Protein AF-A0A3C0ITN1-F1 (afdb_monomer_lite)

Foldseek 3Di:
DDDDDDDDDDDDDPDDPPPVVVVVVVVVQVQVLVVQCLVCLVVLVLVSQVVQADPQQLVLLQVLLVCLQAPALVRLLPDQLLSNLLSLLCQQPDDLVRSVVDGSSVSVSVCSVQPVVVVSDVQKHWADWDDDPQKIKTFIQDNNHTDPAIWMWGHDPNHIHTYPVVRVVVVSVVCVVVVVLSSPPVSSQVVSCVRPVDGDDPSSRDHSHD

Structure (mmCIF, N/CA/C/O backbone):
data_AF-A0A3C0ITN1-F1
#
_entry.id   AF-A0A3C0ITN1-F1
#
loop_
_atom_site.group_PDB
_atom_site.id
_atom_site.type_symbol
_atom_site.label_atom_id
_atom_site.label_alt_id
_atom_site.label_comp_id
_atom_site.label_asym_id
_atom_site.label_entity_id
_atom_site.label_seq_id
_atom_site.pdbx_PDB_ins_code
_atom_site.Cartn_x
_atom_site.Cartn_y
_atom_site.Cartn_z
_atom_site.occupancy
_atom_site.B_iso_or_equiv
_atom_site.auth_seq_id
_atom_site.auth_comp_id
_atom_site.auth_asym_id
_atom_site.auth_atom_id
_atom_site.pdbx_PDB_model_num
ATOM 1 N N . MET A 1 1 ? -64.756 -16.525 49.612 1.00 37.44 1 MET A N 1
ATOM 2 C CA . MET A 1 1 ? -64.710 -16.584 48.130 1.00 37.44 1 MET A CA 1
ATOM 3 C C . MET A 1 1 ? -64.932 -15.156 47.641 1.00 37.44 1 MET A C 1
ATOM 5 O O . MET A 1 1 ? -65.940 -14.608 48.033 1.00 37.44 1 MET A O 1
ATOM 9 N N . ARG A 1 2 ? -64.086 -14.443 46.893 1.00 36.50 2 ARG A N 1
ATOM 10 C CA . ARG A 1 2 ? -62.959 -14.777 46.013 1.00 36.50 2 ARG A CA 1
ATOM 11 C C . ARG A 1 2 ? -62.253 -13.424 45.690 1.00 36.50 2 ARG A C 1
ATOM 13 O O . ARG A 1 2 ? -62.940 -12.512 45.264 1.00 36.50 2 ARG A O 1
ATOM 20 N N . GLN A 1 3 ? -60.952 -13.322 46.001 1.00 38.88 3 GLN A N 1
ATOM 21 C CA . GLN A 1 3 ? -59.822 -12.607 45.340 1.00 38.88 3 GLN A CA 1
ATOM 22 C C . GLN A 1 3 ? -60.047 -11.196 44.721 1.00 38.88 3 GLN A C 1
ATOM 24 O O . GLN A 1 3 ? -60.898 -11.037 43.861 1.00 38.88 3 GLN A O 1
ATOM 29 N N . ILE A 1 4 ? -59.389 -10.112 45.181 1.00 47.34 4 ILE A N 1
ATOM 30 C CA . ILE A 1 4 ? -57.987 -9.662 44.926 1.00 47.34 4 ILE A CA 1
ATOM 31 C C . ILE A 1 4 ? -57.672 -9.499 43.421 1.00 47.34 4 ILE A C 1
ATOM 33 O O . ILE A 1 4 ? -57.652 -10.516 42.742 1.00 47.34 4 ILE A O 1
ATOM 37 N N . LEU A 1 5 ? -57.324 -8.285 42.941 1.00 35.81 5 LEU A N 1
ATOM 38 C CA . LEU A 1 5 ? -56.032 -7.998 42.264 1.00 35.81 5 LEU A CA 1
ATOM 39 C C . LEU A 1 5 ? -55.856 -6.519 41.841 1.00 35.81 5 LEU A C 1
ATOM 41 O O . LEU A 1 5 ? -56.447 -6.029 40.884 1.00 35.81 5 LEU A O 1
ATOM 45 N N . THR A 1 6 ? -54.943 -5.856 42.545 1.00 48.78 6 THR A N 1
ATOM 46 C CA . THR A 1 6 ? -54.124 -4.712 42.127 1.00 48.78 6 THR A CA 1
ATOM 47 C C . THR A 1 6 ? -53.094 -5.170 41.088 1.00 48.78 6 THR A C 1
ATOM 49 O O . THR A 1 6 ? -52.316 -6.050 41.435 1.00 48.78 6 THR A O 1
ATOM 52 N N . VAL A 1 7 ? -53.003 -4.582 39.885 1.00 42.16 7 VAL A N 1
ATOM 53 C CA . VAL A 1 7 ? -51.820 -4.705 38.986 1.00 42.16 7 VAL A CA 1
ATOM 54 C C . VAL A 1 7 ? -51.735 -3.441 38.106 1.00 42.16 7 VAL A C 1
ATOM 56 O O . VAL A 1 7 ? -52.560 -3.246 37.225 1.00 42.16 7 VAL A O 1
ATOM 59 N N . ILE A 1 8 ? -50.970 -2.426 38.521 1.00 44.75 8 ILE A N 1
ATOM 60 C CA . ILE A 1 8 ? -49.589 -2.104 38.093 1.00 44.75 8 ILE A CA 1
ATOM 61 C C . ILE A 1 8 ? -49.523 -1.399 36.722 1.00 44.75 8 ILE A C 1
ATOM 63 O O . ILE A 1 8 ? -49.562 -2.008 35.659 1.00 44.75 8 ILE A O 1
ATOM 67 N N . ILE A 1 9 ? -49.345 -0.077 36.801 1.00 54.06 9 ILE A N 1
ATOM 68 C CA . ILE A 1 9 ? -48.727 0.771 35.780 1.00 54.06 9 ILE A CA 1
ATOM 69 C C . ILE A 1 9 ? -47.216 0.539 35.887 1.00 54.06 9 ILE A C 1
ATOM 71 O O . ILE A 1 9 ? -46.634 0.994 36.866 1.00 54.06 9 ILE A O 1
ATOM 75 N N . THR A 1 10 ? -46.567 -0.111 34.919 1.00 44.28 10 THR A N 1
ATOM 76 C CA . THR A 1 10 ? -45.114 0.050 34.721 1.00 44.28 10 THR A CA 1
ATOM 77 C C . THR A 1 10 ? -44.638 -0.394 33.335 1.00 44.28 10 THR A C 1
ATOM 79 O O . THR A 1 10 ? -44.839 -1.524 32.906 1.00 44.28 10 THR A O 1
ATOM 82 N N . SER A 1 11 ? -43.866 0.511 32.728 1.00 48.03 11 SER A N 1
ATOM 83 C CA . SER A 1 11 ? -42.629 0.219 31.993 1.00 48.03 11 SER A CA 1
ATOM 84 C C . SER A 1 11 ? -42.720 -0.338 30.570 1.00 48.03 11 SER A C 1
ATOM 86 O O . SER A 1 11 ? -42.540 -1.525 30.327 1.00 48.03 11 SER A O 1
ATOM 88 N N . ALA A 1 12 ? -42.783 0.582 29.605 1.00 47.16 12 ALA A N 1
ATOM 89 C CA . ALA A 1 12 ? -42.328 0.346 28.235 1.00 47.16 12 ALA A CA 1
ATOM 90 C C . ALA A 1 12 ? -41.521 1.553 27.720 1.00 47.16 12 ALA A C 1
ATOM 92 O O . ALA A 1 12 ? -41.978 2.272 26.844 1.00 47.16 12 ALA A O 1
ATOM 93 N N . PHE A 1 13 ? -40.341 1.823 28.295 1.00 50.28 13 PHE A N 1
ATOM 94 C CA . PHE A 1 13 ? -39.407 2.832 27.762 1.00 50.28 13 PHE A CA 1
ATOM 95 C C . PHE A 1 13 ? -37.957 2.557 28.209 1.00 50.28 13 PHE A C 1
ATOM 97 O O . PHE A 1 13 ? -37.358 3.319 28.954 1.00 50.28 13 PHE A O 1
ATOM 104 N N . PHE A 1 14 ? -37.378 1.432 27.789 1.00 49.47 14 PHE A N 1
ATOM 105 C CA . PHE A 1 14 ? -35.944 1.161 27.972 1.00 49.47 14 PHE A CA 1
ATOM 106 C C . PHE A 1 14 ? -35.433 0.299 26.821 1.00 49.47 14 PHE A C 1
ATOM 108 O O . PHE A 1 14 ? -35.335 -0.908 26.973 1.00 49.47 14 PHE A O 1
ATOM 115 N N . LEU A 1 15 ? -35.133 0.885 25.657 1.00 47.91 15 LEU A N 1
ATOM 116 C CA . LEU A 1 15 ? -34.420 0.160 24.587 1.00 47.91 15 LEU A CA 1
ATOM 117 C C . LEU A 1 15 ? -33.551 1.043 23.666 1.00 47.91 15 LEU A C 1
ATOM 119 O O . LEU A 1 15 ? -32.914 0.517 22.761 1.00 47.91 15 LEU A O 1
ATOM 123 N N . SER A 1 16 ? -33.431 2.356 23.894 1.00 52.91 16 SER A N 1
ATOM 124 C CA . SER A 1 16 ? -32.662 3.248 23.002 1.00 52.91 16 SER A CA 1
ATOM 125 C C . SER A 1 16 ? -31.191 3.473 23.388 1.00 52.91 16 SER A C 1
ATOM 127 O O . SER A 1 16 ? -30.462 4.100 22.627 1.00 52.91 16 SER A O 1
ATOM 129 N N . SER A 1 17 ? -30.703 2.944 24.516 1.00 51.44 17 SER A N 1
ATOM 130 C CA . SER A 1 17 ? -29.346 3.261 25.012 1.00 51.44 17 SER A CA 1
ATOM 131 C C . SER A 1 17 ? -28.226 2.321 24.532 1.00 51.44 17 SER A C 1
ATOM 133 O O . SER A 1 17 ? -27.063 2.534 24.874 1.00 51.44 17 SER A O 1
ATOM 135 N N . PHE A 1 18 ? -28.535 1.270 23.764 1.00 54.25 18 PHE A N 1
ATOM 136 C CA . PHE A 1 18 ? -27.544 0.245 23.385 1.00 54.25 18 PHE A CA 1
ATOM 137 C C . PHE A 1 18 ? -26.772 0.541 22.089 1.00 54.25 18 PHE A C 1
ATOM 139 O O . PHE A 1 18 ? -25.663 0.035 21.899 1.00 54.25 18 PHE A O 1
ATOM 146 N N . THR A 1 19 ? -27.313 1.372 21.199 1.00 56.72 19 THR A N 1
ATOM 147 C CA . THR A 1 19 ? -26.691 1.657 19.894 1.00 56.72 19 THR A CA 1
ATOM 148 C C . THR A 1 19 ? -25.577 2.697 19.986 1.00 56.72 19 THR A C 1
ATOM 150 O O . THR A 1 19 ? -24.552 2.546 19.324 1.00 56.72 19 THR A O 1
ATOM 153 N N . THR A 1 20 ? -25.708 3.702 20.853 1.00 60.78 20 THR A N 1
ATOM 154 C CA . THR A 1 20 ? -24.713 4.781 20.990 1.00 60.78 20 THR A CA 1
ATOM 155 C C . THR A 1 20 ? -23.404 4.280 21.610 1.00 60.78 20 THR A C 1
ATOM 157 O O . THR A 1 20 ? -22.327 4.521 21.074 1.00 60.78 20 THR A O 1
ATOM 160 N N . ARG A 1 21 ? -23.486 3.470 22.676 1.00 62.31 21 ARG A N 1
ATOM 161 C CA . ARG A 1 21 ? -22.305 2.990 23.422 1.00 62.31 21 ARG A CA 1
ATOM 162 C C . ARG A 1 21 ? -21.410 2.043 22.611 1.00 62.31 21 ARG A C 1
ATOM 164 O O . ARG A 1 21 ? -20.191 2.048 22.779 1.00 62.31 21 ARG A O 1
ATOM 171 N N . THR A 1 22 ? -22.004 1.229 21.736 1.00 65.12 22 THR A N 1
ATOM 172 C CA . THR A 1 22 ? -21.259 0.311 20.857 1.00 65.12 22 THR A CA 1
ATOM 173 C C . THR A 1 22 ? -20.449 1.081 19.816 1.00 65.12 22 THR A C 1
ATOM 175 O O . THR A 1 22 ? -19.277 0.775 19.606 1.00 65.12 22 THR A O 1
ATOM 178 N N . ASN A 1 23 ? -21.033 2.118 19.213 1.00 75.31 23 ASN A N 1
ATOM 179 C CA . ASN A 1 23 ? -20.355 2.917 18.194 1.00 75.31 23 ASN A CA 1
ATOM 180 C C . ASN A 1 23 ? -19.184 3.720 18.769 1.00 75.31 23 ASN A C 1
ATOM 182 O O . ASN A 1 23 ? -18.137 3.785 18.128 1.00 75.31 23 ASN A O 1
ATOM 186 N N . ASP A 1 24 ? -19.306 4.245 19.989 1.00 84.25 24 ASP A N 1
ATOM 187 C CA . ASP A 1 24 ? -18.205 4.950 20.657 1.00 84.25 24 ASP A CA 1
ATOM 188 C C . ASP A 1 24 ? -17.025 4.008 20.948 1.00 84.25 24 ASP A C 1
ATOM 190 O O . ASP A 1 24 ? -15.865 4.341 20.694 1.00 84.25 24 ASP A O 1
ATOM 194 N N . SER A 1 25 ? -17.312 2.785 21.413 1.00 90.69 25 SER A N 1
ATOM 195 C CA . SER A 1 25 ? -16.280 1.771 21.669 1.00 90.69 25 SER A CA 1
ATOM 196 C C . SER A 1 25 ? -15.573 1.315 20.389 1.00 90.69 25 SER A C 1
ATOM 198 O O . SER A 1 25 ? -14.350 1.175 20.371 1.00 90.69 25 SER A O 1
ATOM 200 N N . GLU A 1 26 ? -16.313 1.093 19.303 1.00 95.06 26 GLU A N 1
ATOM 201 C CA . GLU A 1 26 ? -15.734 0.685 18.018 1.00 95.06 26 GLU A CA 1
ATOM 202 C C . GLU A 1 26 ? -14.946 1.829 17.362 1.00 95.06 26 GLU A C 1
ATOM 204 O O . GLU A 1 26 ? -13.855 1.600 16.837 1.00 95.06 26 GLU A O 1
ATOM 209 N N . THR A 1 27 ? -15.427 3.069 17.485 1.00 95.81 27 THR A N 1
ATOM 210 C CA . THR A 1 27 ? -14.709 4.280 17.057 1.00 95.81 27 THR A CA 1
ATOM 211 C C . THR A 1 27 ? -13.361 4.392 17.764 1.00 95.81 27 THR A C 1
ATOM 213 O O . THR A 1 27 ? -12.335 4.574 17.105 1.00 95.81 27 THR A O 1
ATOM 216 N N . ALA A 1 28 ? -13.326 4.188 19.085 1.00 95.50 28 ALA A N 1
ATOM 217 C CA . ALA A 1 28 ? -12.084 4.202 19.855 1.00 95.50 28 ALA A CA 1
ATOM 218 C C . ALA A 1 28 ? -11.093 3.114 19.398 1.00 95.50 28 ALA A C 1
ATOM 220 O O . ALA A 1 28 ? -9.891 3.368 19.312 1.00 95.50 28 ALA A O 1
ATOM 221 N N . LYS A 1 29 ? -11.574 1.912 19.041 1.00 96.50 29 LYS A N 1
ATOM 222 C CA . LYS A 1 29 ? -10.720 0.841 18.488 1.00 96.50 29 LYS A CA 1
ATOM 223 C C . LYS A 1 29 ? -10.109 1.226 17.141 1.00 96.50 29 LYS A C 1
ATOM 225 O O . LYS A 1 29 ? -8.939 0.933 16.910 1.00 96.50 29 LYS A O 1
ATOM 230 N N . ILE A 1 30 ? -10.869 1.886 16.267 1.00 97.06 30 ILE A N 1
ATOM 231 C CA . ILE A 1 30 ? -10.378 2.356 14.961 1.00 97.06 30 ILE A CA 1
ATOM 232 C C . ILE A 1 30 ? -9.346 3.477 15.140 1.00 97.06 30 ILE A C 1
ATOM 234 O O . ILE A 1 30 ? -8.294 3.447 14.506 1.00 97.06 30 ILE A O 1
ATOM 238 N N . GLN A 1 31 ? -9.591 4.427 16.047 1.00 95.62 31 GLN A N 1
ATOM 239 C CA . GLN A 1 31 ? -8.615 5.472 16.382 1.00 95.62 31 GLN A CA 1
ATOM 240 C C . GLN A 1 31 ? -7.317 4.878 16.943 1.00 95.62 31 GLN A C 1
ATOM 242 O O . GLN A 1 31 ? -6.224 5.277 16.540 1.00 95.62 31 GLN A O 1
ATOM 247 N N . ALA A 1 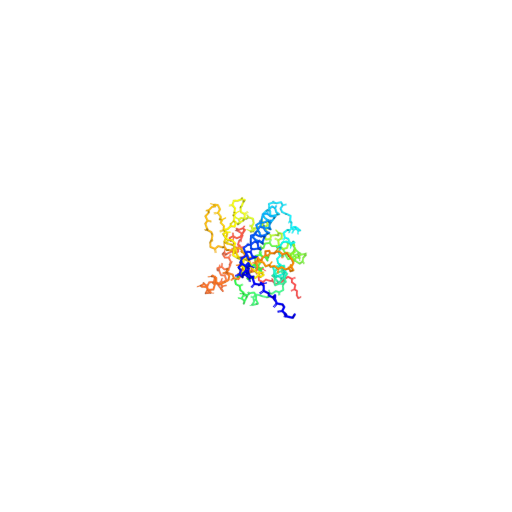32 ? -7.427 3.891 17.836 1.00 96.00 32 ALA A N 1
ATOM 248 C CA . ALA A 1 32 ? -6.274 3.185 18.383 1.00 96.00 32 ALA A CA 1
ATOM 249 C C . ALA A 1 32 ? -5.498 2.424 17.297 1.00 96.00 32 ALA A C 1
ATOM 251 O O . ALA A 1 32 ? -4.269 2.490 17.271 1.00 96.00 32 ALA A O 1
ATOM 252 N N . LEU A 1 33 ? -6.200 1.753 16.377 1.00 96.56 33 LEU A N 1
ATOM 253 C CA . LEU A 1 33 ? -5.600 1.090 15.218 1.00 96.56 33 LEU A CA 1
ATOM 254 C C . LEU A 1 33 ? -4.830 2.084 14.340 1.00 96.56 33 LEU A C 1
ATOM 256 O O . LEU A 1 33 ? -3.691 1.810 13.976 1.00 96.56 33 LEU A O 1
ATOM 260 N N . TYR A 1 34 ? -5.423 3.236 14.024 1.00 94.31 34 TYR A N 1
ATOM 261 C CA . TYR A 1 34 ? -4.769 4.266 13.216 1.00 94.31 34 TYR A CA 1
ATOM 262 C C . TYR A 1 34 ? -3.503 4.805 13.893 1.00 94.31 34 TYR A C 1
ATOM 264 O O . TYR A 1 34 ? -2.439 4.816 13.282 1.00 94.31 34 TYR A O 1
ATOM 272 N N . LYS A 1 35 ? -3.571 5.137 15.187 1.00 92.94 35 LYS A N 1
ATOM 273 C CA . LYS A 1 35 ? -2.402 5.604 15.948 1.00 92.94 35 LYS A CA 1
ATOM 274 C C . LYS A 1 35 ? -1.290 4.550 16.025 1.00 92.94 35 LYS A C 1
ATOM 276 O O . LYS A 1 35 ? -0.103 4.875 15.942 1.00 92.94 35 LYS A O 1
ATOM 281 N N . ALA A 1 36 ? -1.660 3.279 16.190 1.00 94.19 36 ALA A N 1
ATOM 282 C CA . ALA A 1 36 ? -0.711 2.169 16.156 1.00 94.19 36 ALA A CA 1
ATOM 283 C C . ALA A 1 36 ? -0.073 2.023 14.766 1.00 94.19 36 ALA A C 1
ATOM 285 O O . ALA A 1 36 ? 1.133 1.794 14.670 1.00 94.19 36 ALA A O 1
ATOM 286 N N . TYR A 1 37 ? -0.856 2.212 13.702 1.00 91.06 37 TYR A N 1
ATOM 287 C CA . TYR A 1 37 ? -0.382 2.210 12.323 1.00 91.06 37 TYR A CA 1
ATOM 288 C C . TYR A 1 37 ? 0.623 3.332 12.056 1.00 91.06 37 TYR A C 1
ATOM 290 O O . TYR A 1 37 ? 1.714 3.039 11.571 1.00 91.06 37 TYR A O 1
ATOM 298 N N . GLU A 1 38 ? 0.330 4.573 12.450 1.00 87.62 38 GLU A N 1
ATOM 299 C CA . GLU A 1 38 ? 1.279 5.695 12.349 1.00 87.62 38 GLU A CA 1
ATOM 300 C C . GLU A 1 38 ? 2.583 5.396 13.090 1.00 87.62 38 GLU A C 1
ATOM 302 O O . GLU A 1 38 ? 3.667 5.468 12.513 1.00 87.62 38 GLU A O 1
ATOM 307 N N . THR A 1 39 ? 2.475 4.934 14.339 1.00 89.81 39 THR A N 1
ATOM 308 C CA . THR A 1 39 ? 3.640 4.564 15.154 1.00 89.81 39 THR A CA 1
ATOM 309 C C . THR A 1 39 ? 4.486 3.484 14.475 1.00 89.81 39 THR A C 1
ATOM 311 O O . THR A 1 39 ? 5.717 3.533 14.512 1.00 89.81 39 THR A O 1
ATOM 314 N N . ALA A 1 40 ? 3.844 2.487 13.864 1.00 88.75 40 ALA A N 1
ATOM 315 C CA . ALA A 1 40 ? 4.540 1.415 13.169 1.00 88.75 40 ALA A CA 1
ATOM 316 C C . ALA A 1 40 ? 5.211 1.910 11.876 1.00 88.75 40 ALA A C 1
ATOM 318 O O . ALA A 1 40 ? 6.342 1.514 11.596 1.00 88.75 40 ALA A O 1
ATOM 319 N N . VAL A 1 41 ? 4.574 2.814 11.124 1.00 83.62 41 VAL A N 1
ATOM 320 C CA . VAL A 1 41 ? 5.162 3.466 9.938 1.00 83.62 41 VAL A CA 1
ATOM 321 C C . VAL A 1 41 ? 6.388 4.302 10.315 1.00 83.62 41 VAL A C 1
ATOM 323 O O . VAL A 1 41 ? 7.436 4.195 9.663 1.00 83.62 41 VAL A O 1
ATOM 326 N N . ASP A 1 42 ? 6.305 5.073 11.399 1.00 83.19 42 ASP A N 1
ATOM 327 C CA . ASP A 1 42 ? 7.419 5.877 11.910 1.00 83.19 42 ASP A CA 1
ATOM 328 C C . ASP A 1 42 ? 8.609 4.993 12.282 1.00 83.19 42 ASP A C 1
ATOM 330 O O . ASP A 1 42 ? 9.722 5.200 11.787 1.00 83.19 42 ASP A O 1
ATOM 334 N N . LYS A 1 43 ? 8.347 3.931 13.055 1.00 86.75 43 LYS A N 1
ATOM 335 C CA . LYS A 1 43 ? 9.347 2.946 13.500 1.00 86.75 43 LYS A CA 1
ATOM 336 C C . LYS A 1 43 ? 9.811 1.978 12.410 1.00 86.75 43 LYS A C 1
ATOM 338 O O . LYS A 1 43 ? 10.702 1.175 12.668 1.00 86.75 43 LYS A O 1
ATOM 343 N N . LYS A 1 44 ? 9.218 2.024 11.211 1.00 81.94 44 LYS A N 1
ATOM 344 C CA . LYS A 1 44 ? 9.412 1.026 10.143 1.00 81.94 44 LYS A CA 1
ATOM 345 C C . LYS A 1 44 ? 9.123 -0.418 10.611 1.00 81.94 44 LYS A C 1
ATOM 347 O O . LYS A 1 44 ? 9.690 -1.374 10.078 1.00 81.94 44 LYS A O 1
ATOM 352 N N . ASP A 1 45 ? 8.226 -0.592 11.586 1.00 86.69 45 ASP A N 1
ATOM 353 C CA . ASP A 1 45 ? 7.822 -1.902 12.111 1.00 86.69 45 ASP A CA 1
ATOM 354 C C . ASP A 1 45 ? 6.864 -2.592 11.137 1.00 86.69 45 ASP A C 1
ATOM 356 O O . ASP A 1 45 ? 5.636 -2.520 11.216 1.00 86.69 45 ASP A O 1
ATOM 360 N N . THR A 1 46 ? 7.469 -3.288 10.187 1.00 81.12 46 THR A N 1
ATOM 361 C CA . THR A 1 46 ? 6.757 -3.955 9.098 1.00 81.12 46 THR A CA 1
ATOM 362 C C . THR A 1 46 ? 5.824 -5.047 9.610 1.00 81.12 46 THR A C 1
ATOM 364 O O . THR A 1 46 ? 4.732 -5.235 9.072 1.00 81.12 46 THR A O 1
ATOM 367 N N . LYS A 1 47 ? 6.226 -5.769 10.661 1.00 87.56 47 LYS A N 1
ATOM 368 C CA . LYS A 1 47 ? 5.426 -6.860 11.222 1.00 87.56 47 LYS A CA 1
ATOM 369 C C . LYS A 1 47 ? 4.150 -6.308 11.849 1.00 87.56 47 LYS A C 1
ATOM 371 O O . LYS A 1 47 ? 3.071 -6.858 11.614 1.00 87.56 47 LYS A O 1
ATOM 376 N N . ALA A 1 48 ? 4.259 -5.206 12.591 1.00 91.81 48 ALA A N 1
ATOM 377 C CA . ALA A 1 48 ? 3.096 -4.517 13.131 1.00 91.81 48 ALA A CA 1
ATOM 378 C C . ALA A 1 48 ? 2.174 -4.035 12.005 1.00 91.81 48 ALA A C 1
ATOM 380 O O . ALA A 1 48 ? 0.980 -4.338 12.035 1.00 91.81 48 ALA A O 1
ATOM 381 N N . ILE A 1 49 ? 2.710 -3.373 10.975 1.00 88.88 49 ILE A N 1
ATOM 382 C CA . ILE A 1 49 ? 1.899 -2.878 9.853 1.00 88.88 49 ILE A CA 1
ATOM 383 C C . ILE A 1 49 ? 1.151 -4.016 9.152 1.00 88.88 49 ILE A C 1
ATOM 385 O O . ILE A 1 49 ? -0.066 -3.938 8.979 1.00 88.88 49 ILE A O 1
ATOM 389 N N . LEU A 1 50 ? 1.839 -5.111 8.828 1.00 88.44 50 LEU A N 1
ATOM 390 C CA . LEU A 1 50 ? 1.219 -6.293 8.227 1.00 88.44 50 LEU A CA 1
ATOM 391 C C . LEU A 1 50 ? 0.087 -6.848 9.089 1.00 88.44 50 LEU A C 1
ATOM 393 O O . LEU A 1 50 ? -0.959 -7.238 8.570 1.00 88.44 50 LEU A O 1
ATOM 397 N N . SER A 1 51 ? 0.259 -6.867 10.409 1.00 93.06 51 SER A N 1
ATOM 398 C CA . SER A 1 51 ? -0.789 -7.342 11.310 1.00 93.06 51 SER A CA 1
ATOM 399 C C . SER A 1 51 ? -2.043 -6.460 11.283 1.00 93.06 51 SER A C 1
ATOM 401 O O . SER A 1 51 ? -3.139 -6.967 11.520 1.00 93.06 51 SER A O 1
ATOM 403 N N . MET A 1 52 ? -1.905 -5.172 10.954 1.00 95.06 52 MET A N 1
ATOM 404 C CA . MET A 1 52 ? -2.987 -4.182 10.928 1.00 95.06 52 MET A CA 1
ATOM 405 C C . MET A 1 52 ? -3.729 -4.115 9.592 1.00 95.06 52 MET A C 1
ATOM 407 O O . MET A 1 52 ? -4.852 -3.620 9.554 1.00 95.06 52 MET A O 1
ATOM 411 N N . LEU A 1 53 ? -3.145 -4.629 8.511 1.00 93.56 53 LEU A N 1
ATOM 412 C CA . LEU A 1 53 ? -3.779 -4.654 7.195 1.00 93.56 53 LEU A CA 1
ATOM 413 C C . LEU A 1 53 ? -4.830 -5.757 7.067 1.00 93.56 53 LEU A C 1
ATOM 415 O O . LEU A 1 53 ? -4.687 -6.845 7.640 1.00 93.56 53 LEU A O 1
ATOM 419 N N . SER A 1 54 ? -5.860 -5.483 6.270 1.00 96.31 54 SER A N 1
ATOM 420 C CA . SER A 1 54 ? -6.891 -6.459 5.924 1.00 96.31 54 SER A CA 1
ATOM 421 C C . SER A 1 54 ? -6.303 -7.623 5.129 1.00 96.31 54 SER A C 1
ATOM 423 O O . SER A 1 54 ? -5.232 -7.530 4.516 1.00 96.31 54 SER A O 1
ATOM 425 N N . THR A 1 55 ? -7.022 -8.736 5.118 1.00 95.69 55 THR A N 1
ATOM 426 C CA . THR A 1 55 ? -6.705 -9.897 4.287 1.00 95.69 55 THR A CA 1
ATOM 427 C C . THR A 1 55 ? -6.721 -9.521 2.802 1.00 95.69 55 THR A C 1
ATOM 429 O O . THR A 1 55 ? -5.782 -9.869 2.087 1.00 95.69 55 THR A O 1
ATOM 432 N N . SER A 1 56 ? -7.697 -8.714 2.359 1.00 94.62 56 SER A N 1
ATOM 433 C CA . SER A 1 56 ? -7.755 -8.188 0.982 1.00 94.62 56 SER A CA 1
ATOM 434 C C . SER A 1 56 ? -6.516 -7.365 0.619 1.00 94.62 56 SER A C 1
ATOM 436 O O . SER A 1 56 ? -5.958 -7.520 -0.467 1.00 94.62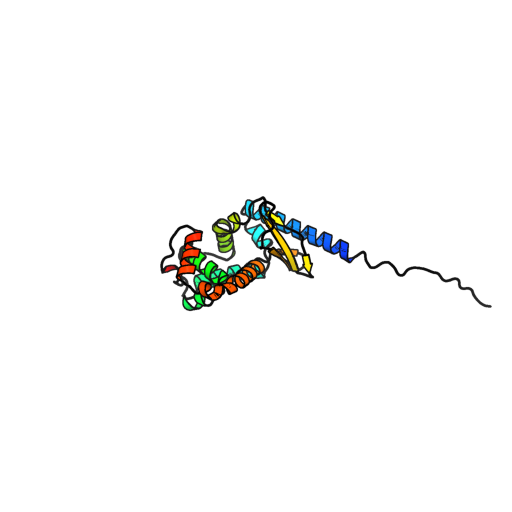 56 SER A O 1
ATOM 438 N N . SER A 1 57 ? -6.031 -6.531 1.543 1.00 92.88 57 SER A N 1
ATOM 439 C CA . SER A 1 57 ? -4.829 -5.721 1.331 1.00 92.88 57 SER A CA 1
ATOM 440 C C . SER A 1 57 ? -3.595 -6.589 1.144 1.00 92.88 57 SER A C 1
ATOM 442 O O . SER A 1 57 ? -2.821 -6.352 0.225 1.00 92.88 57 SER A O 1
ATOM 444 N N . LYS A 1 58 ? -3.415 -7.621 1.974 1.00 91.56 58 LYS A N 1
ATOM 445 C CA . LYS A 1 58 ? -2.277 -8.549 1.862 1.00 91.56 58 LYS A CA 1
ATOM 446 C C . LYS A 1 58 ? -2.281 -9.276 0.518 1.00 91.56 58 LYS A C 1
ATOM 448 O O . LYS A 1 58 ? -1.281 -9.240 -0.193 1.00 91.56 58 LYS A O 1
ATOM 453 N N . GLN A 1 59 ? -3.437 -9.820 0.138 1.00 93.44 59 GLN A N 1
ATOM 454 C CA . GLN A 1 59 ? -3.629 -10.495 -1.147 1.00 93.44 59 GLN A CA 1
ATOM 455 C C . GLN A 1 59 ? -3.352 -9.572 -2.340 1.00 93.44 59 GLN A C 1
ATOM 457 O O . GLN A 1 59 ? -2.833 -10.020 -3.360 1.00 93.44 59 GLN A O 1
ATOM 462 N N . TYR A 1 60 ? -3.660 -8.278 -2.226 1.00 92.62 60 TYR A N 1
ATOM 463 C CA . TYR A 1 60 ? -3.320 -7.305 -3.261 1.00 92.62 60 TYR A CA 1
ATOM 464 C C . TYR A 1 60 ? -1.802 -7.186 -3.472 1.00 92.62 60 TYR A C 1
ATOM 466 O O . TYR A 1 60 ? -1.345 -7.198 -4.617 1.00 92.62 60 TYR A O 1
ATOM 474 N N . PHE A 1 61 ? -1.007 -7.116 -2.399 1.00 91.25 61 PHE A N 1
ATOM 475 C CA . PHE A 1 61 ? 0.454 -7.056 -2.525 1.00 91.25 61 PHE A CA 1
ATOM 476 C C . PHE A 1 61 ? 1.020 -8.339 -3.149 1.00 91.25 61 PHE A C 1
ATOM 478 O O . PHE A 1 61 ? 1.893 -8.250 -4.014 1.00 91.25 61 PHE A O 1
ATOM 485 N N . ASP A 1 62 ? 0.479 -9.508 -2.792 1.00 92.88 62 ASP A N 1
ATOM 486 C CA . ASP A 1 62 ? 0.828 -10.782 -3.437 1.00 92.88 62 ASP A CA 1
ATOM 487 C C . ASP A 1 62 ? 0.507 -10.763 -4.940 1.00 92.88 62 ASP A C 1
ATOM 489 O O . ASP A 1 62 ? 1.356 -11.100 -5.771 1.00 92.88 62 ASP A O 1
ATOM 493 N N . LYS A 1 63 ? -0.701 -10.313 -5.306 1.00 95.12 63 LYS A N 1
ATOM 494 C CA . LYS A 1 63 ? -1.157 -10.201 -6.700 1.00 95.12 63 LYS A CA 1
ATOM 495 C C . LYS A 1 63 ? -0.232 -9.304 -7.519 1.00 95.12 63 LYS A C 1
ATOM 497 O O . LYS A 1 63 ? 0.218 -9.707 -8.590 1.00 95.12 63 LYS A O 1
ATOM 502 N N . VAL A 1 64 ? 0.046 -8.091 -7.043 1.00 94.31 64 VAL A N 1
ATOM 503 C CA . VAL A 1 64 ? 0.887 -7.127 -7.769 1.00 94.31 64 VAL A CA 1
ATOM 504 C C . VAL A 1 64 ? 2.303 -7.653 -7.939 1.00 94.31 64 VAL A C 1
ATOM 506 O O . VAL A 1 64 ? 2.867 -7.531 -9.023 1.00 94.31 64 VAL A O 1
ATOM 509 N N . LEU A 1 65 ? 2.865 -8.282 -6.908 1.00 95.00 65 LEU A N 1
ATOM 510 C CA . LEU A 1 65 ? 4.191 -8.874 -7.000 1.00 95.00 65 LEU A CA 1
ATOM 511 C C . LEU A 1 65 ? 4.236 -10.010 -8.030 1.00 95.00 65 LEU A C 1
ATOM 513 O O . LEU A 1 65 ? 5.174 -10.088 -8.823 1.00 95.00 65 LEU A O 1
ATOM 517 N N . LEU A 1 66 ? 3.215 -10.868 -8.064 1.00 95.75 66 LEU A N 1
ATOM 518 C CA . LEU A 1 66 ? 3.108 -11.927 -9.067 1.00 95.75 66 LEU A CA 1
ATOM 519 C C . LEU A 1 66 ? 3.010 -11.352 -10.488 1.00 95.75 66 LEU A C 1
ATOM 521 O O . LEU A 1 66 ? 3.702 -11.825 -11.390 1.00 95.75 66 LEU A O 1
ATOM 525 N N . LEU A 1 67 ? 2.195 -10.312 -10.681 1.00 96.75 67 LEU A N 1
ATOM 526 C CA . LEU A 1 67 ? 2.072 -9.614 -11.963 1.00 96.75 67 LEU A CA 1
ATOM 527 C C . LEU A 1 67 ? 3.393 -8.955 -12.368 1.00 96.75 67 LEU A C 1
ATOM 529 O O . LEU A 1 67 ? 3.825 -9.105 -13.507 1.00 96.75 67 LEU A O 1
ATOM 533 N N . ALA A 1 68 ? 4.096 -8.308 -11.440 1.00 95.62 68 ALA A N 1
ATOM 534 C CA . ALA A 1 68 ? 5.418 -7.754 -11.708 1.00 95.62 68 ALA A CA 1
ATOM 535 C C . ALA A 1 68 ? 6.403 -8.833 -12.165 1.00 95.62 68 ALA A C 1
ATOM 537 O O . ALA A 1 68 ? 7.175 -8.589 -13.091 1.00 95.62 68 ALA A O 1
ATOM 538 N N . LYS A 1 69 ? 6.313 -10.049 -11.618 1.00 95.56 69 LYS A N 1
ATOM 539 C CA . LYS A 1 69 ? 7.167 -11.168 -12.028 1.00 95.56 69 LYS A CA 1
ATOM 540 C C . LYS A 1 69 ? 6.833 -11.725 -13.414 1.00 95.56 69 LYS A C 1
ATOM 542 O O . LYS A 1 69 ? 7.749 -12.024 -14.177 1.00 95.56 69 LYS A O 1
ATOM 547 N N . LYS A 1 70 ? 5.541 -11.870 -13.728 1.00 96.31 70 LYS A N 1
ATOM 548 C CA . LYS A 1 70 ? 5.068 -12.726 -14.834 1.00 96.31 70 LYS A CA 1
ATOM 549 C C . LYS A 1 70 ? 4.325 -12.016 -15.961 1.00 96.31 70 LYS A C 1
ATOM 551 O O . LYS A 1 70 ? 4.303 -12.529 -17.071 1.00 96.31 70 LYS A O 1
ATOM 556 N N . ALA A 1 71 ? 3.682 -10.882 -15.691 1.00 96.69 71 ALA A N 1
ATOM 557 C CA . ALA A 1 71 ? 2.750 -10.289 -16.644 1.00 96.69 71 ALA A CA 1
ATOM 558 C C . ALA A 1 71 ? 3.486 -9.681 -17.843 1.00 96.69 71 ALA A C 1
ATOM 560 O O . ALA A 1 71 ? 4.356 -8.818 -17.693 1.00 96.69 71 ALA A O 1
ATOM 561 N N . LYS A 1 72 ? 3.116 -10.083 -19.052 1.00 95.94 72 LYS A N 1
ATOM 562 C CA . LYS A 1 72 ? 3.626 -9.492 -20.293 1.00 95.94 72 LYS A CA 1
ATOM 563 C C . LYS A 1 72 ? 3.090 -8.074 -20.459 1.00 95.94 72 LYS A C 1
ATOM 565 O O . LYS A 1 72 ? 2.068 -7.710 -19.878 1.00 95.94 72 LYS A O 1
ATOM 570 N N . LYS A 1 73 ? 3.731 -7.275 -21.318 1.00 94.75 73 LYS A N 1
ATOM 571 C CA . LYS A 1 73 ? 3.286 -5.904 -21.633 1.00 94.75 73 LYS A CA 1
ATOM 572 C C . LYS A 1 73 ? 1.784 -5.817 -21.931 1.00 94.75 73 LYS A C 1
ATOM 574 O O . LYS A 1 73 ? 1.109 -4.952 -21.386 1.00 94.75 73 LYS A O 1
ATOM 579 N N . THR A 1 74 ? 1.256 -6.714 -22.763 1.00 94.00 74 THR A N 1
ATOM 580 C CA . THR A 1 74 ? -0.166 -6.728 -23.140 1.00 94.00 74 THR A CA 1
ATOM 581 C C . THR A 1 74 ? -1.093 -6.947 -21.945 1.00 94.00 74 THR A C 1
ATOM 583 O O . THR A 1 74 ? -2.111 -6.271 -21.844 1.00 94.00 74 THR A O 1
ATOM 586 N N . GLU A 1 75 ? -0.719 -7.831 -21.020 1.00 95.75 75 GLU A N 1
ATOM 587 C CA . GLU A 1 75 ? -1.475 -8.101 -19.794 1.00 95.75 75 GLU A CA 1
ATOM 588 C C . GLU A 1 75 ? -1.404 -6.908 -18.838 1.00 95.75 75 GLU A C 1
ATOM 590 O O . GLU A 1 75 ? -2.431 -6.469 -18.326 1.00 95.75 75 GLU A O 1
ATOM 595 N N . VAL A 1 76 ? -0.211 -6.324 -18.654 1.00 95.31 76 VAL A N 1
ATOM 596 C CA . VAL A 1 76 ? -0.033 -5.124 -17.822 1.00 95.31 76 VAL A CA 1
ATOM 597 C C . VAL A 1 76 ? -0.897 -3.982 -18.346 1.00 95.31 76 VAL A C 1
ATOM 599 O O . VAL A 1 76 ? -1.613 -3.359 -17.573 1.00 95.31 76 VAL A O 1
ATOM 602 N N . MET A 1 77 ? -0.916 -3.730 -19.655 1.00 92.62 77 MET A N 1
ATOM 603 C CA . MET A 1 77 ? -1.679 -2.615 -20.229 1.00 92.62 77 MET A CA 1
ATOM 604 C C . MET A 1 77 ? -3.197 -2.717 -20.021 1.00 92.62 77 MET A C 1
ATOM 606 O O . MET A 1 77 ? -3.868 -1.683 -20.030 1.00 92.62 77 MET A O 1
ATOM 610 N N . GLN A 1 78 ? -3.728 -3.918 -19.781 1.00 92.69 78 GLN A N 1
ATOM 611 C CA . GLN A 1 78 ? -5.148 -4.163 -19.504 1.00 92.69 78 GLN A CA 1
ATOM 612 C C . GLN A 1 78 ? -5.529 -4.005 -18.024 1.00 92.69 78 GLN A C 1
ATOM 614 O O . GLN A 1 78 ? -6.716 -4.001 -17.697 1.00 92.69 78 GLN A O 1
ATOM 619 N N . LEU A 1 79 ? -4.556 -3.867 -17.118 1.00 93.06 79 LEU A N 1
ATOM 620 C CA . LEU A 1 79 ? -4.825 -3.710 -15.688 1.00 93.06 79 LEU A CA 1
ATOM 621 C C . LEU A 1 79 ? -5.519 -2.367 -15.375 1.00 93.06 79 LEU A C 1
ATOM 623 O O . LEU A 1 79 ? -5.440 -1.416 -16.153 1.00 93.06 79 LEU A O 1
ATOM 627 N N . PRO A 1 80 ? -6.155 -2.217 -14.202 1.00 90.81 80 PRO A N 1
ATOM 628 C CA . PRO A 1 80 ? -6.483 -0.899 -13.663 1.00 90.81 80 PRO A CA 1
ATOM 629 C C . PRO A 1 80 ? -5.225 -0.032 -13.506 1.00 90.81 80 PRO A C 1
ATOM 631 O O . PRO A 1 80 ? -4.133 -0.554 -13.281 1.00 90.81 80 PRO A O 1
ATOM 634 N N . LEU A 1 81 ? -5.352 1.296 -13.604 1.00 88.19 81 LEU A N 1
ATOM 635 C CA . LEU A 1 81 ? -4.193 2.199 -13.582 1.00 88.19 81 LEU A CA 1
ATOM 636 C C . LEU A 1 81 ? -3.339 2.041 -12.314 1.00 88.19 81 LEU A C 1
ATOM 638 O O . LEU A 1 81 ? -2.115 2.013 -12.424 1.00 88.19 81 LEU A O 1
ATOM 642 N N . SER A 1 82 ? -3.954 1.897 -11.133 1.00 88.06 82 SER A N 1
ATOM 643 C CA . SER A 1 82 ? -3.214 1.658 -9.884 1.00 88.06 82 SER A CA 1
ATOM 644 C C . SER A 1 82 ? -2.320 0.426 -9.976 1.00 88.06 82 SER A C 1
ATOM 646 O O . SER A 1 82 ? -1.157 0.471 -9.580 1.00 88.06 82 SER A O 1
ATOM 648 N N . ASP A 1 83 ? -2.855 -0.654 -10.541 1.00 92.44 83 ASP A N 1
ATOM 649 C CA . ASP A 1 83 ? -2.187 -1.945 -10.651 1.00 92.44 83 ASP A CA 1
ATOM 650 C C . ASP A 1 83 ? -1.066 -1.858 -11.694 1.00 92.44 83 ASP A C 1
ATOM 652 O O . ASP A 1 83 ? 0.039 -2.333 -11.435 1.00 92.44 83 ASP A O 1
ATOM 656 N N . LYS A 1 84 ? -1.300 -1.172 -12.826 1.00 92.50 84 LYS A N 1
ATOM 657 C CA . LYS A 1 84 ? -0.251 -0.868 -13.820 1.00 92.50 84 LYS A CA 1
ATOM 658 C C . LYS A 1 84 ? 0.917 -0.138 -13.190 1.00 92.50 84 LYS A C 1
ATOM 660 O O . LYS A 1 84 ? 2.061 -0.562 -13.330 1.00 92.50 84 LYS A O 1
ATOM 665 N N . VAL A 1 85 ? 0.626 0.970 -12.510 1.00 89.62 85 VAL A N 1
ATOM 666 C CA . VAL A 1 85 ? 1.648 1.818 -11.899 1.00 89.62 85 VAL A CA 1
ATOM 667 C C . VAL A 1 85 ? 2.400 1.029 -10.838 1.00 89.62 85 VAL A C 1
ATOM 669 O O . VAL A 1 85 ? 3.624 1.087 -10.821 1.00 89.62 85 VAL A O 1
ATOM 672 N N . ALA A 1 86 ? 1.718 0.239 -10.007 1.00 89.81 86 ALA A N 1
ATOM 673 C CA . ALA A 1 86 ? 2.372 -0.580 -8.990 1.00 89.81 86 ALA A CA 1
ATOM 674 C C . ALA A 1 86 ? 3.306 -1.642 -9.605 1.00 89.81 86 ALA A C 1
ATOM 676 O O . ALA A 1 86 ? 4.461 -1.752 -9.192 1.00 89.81 86 ALA A O 1
ATOM 677 N N . VAL A 1 87 ? 2.846 -2.362 -10.636 1.00 94.19 87 VAL A N 1
ATOM 678 C CA . VAL A 1 87 ? 3.647 -3.357 -11.372 1.00 94.19 87 VAL A CA 1
ATOM 679 C C . VAL A 1 87 ? 4.879 -2.722 -12.016 1.00 94.19 87 VAL A C 1
ATOM 681 O O . VAL A 1 87 ? 5.997 -3.204 -11.833 1.00 94.19 87 VAL A O 1
ATOM 684 N N . LEU A 1 88 ? 4.695 -1.623 -12.747 1.00 93.31 88 LEU A N 1
ATOM 685 C CA . LEU A 1 88 ? 5.791 -0.957 -13.449 1.00 93.31 88 LEU A CA 1
ATOM 686 C C . LEU A 1 88 ? 6.752 -0.260 -12.481 1.00 93.31 88 LEU A C 1
ATOM 688 O O . LEU A 1 88 ? 7.949 -0.229 -12.736 1.00 93.31 88 LEU A O 1
ATOM 692 N N . THR A 1 89 ? 6.266 0.237 -11.341 1.00 90.19 89 THR A N 1
ATOM 693 C CA . THR A 1 89 ? 7.121 0.797 -10.281 1.00 90.19 89 THR A CA 1
ATOM 694 C C . THR A 1 89 ? 8.038 -0.269 -9.702 1.00 90.19 89 THR A C 1
ATOM 696 O O . THR A 1 89 ? 9.223 -0.008 -9.493 1.00 90.19 89 THR A O 1
ATOM 699 N N . LEU A 1 90 ? 7.519 -1.476 -9.459 1.00 91.56 90 LEU A N 1
ATOM 700 C CA . LEU A 1 90 ? 8.333 -2.590 -8.979 1.00 91.56 90 LEU A CA 1
ATOM 701 C C . LEU A 1 90 ? 9.479 -2.892 -9.943 1.00 91.56 90 LEU A C 1
ATOM 703 O O . LEU A 1 90 ? 10.628 -2.908 -9.512 1.00 91.56 90 LEU A O 1
ATOM 707 N N . ARG A 1 91 ? 9.177 -3.034 -11.237 1.00 93.75 91 ARG A N 1
ATOM 708 C CA . ARG A 1 91 ? 10.181 -3.302 -12.280 1.00 93.75 91 ARG A CA 1
ATOM 709 C C . ARG A 1 91 ? 11.158 -2.147 -12.491 1.00 93.75 91 ARG A C 1
ATOM 711 O O . ARG A 1 91 ? 12.333 -2.371 -12.723 1.00 93.75 91 ARG A O 1
ATOM 718 N N . HIS A 1 92 ? 10.692 -0.906 -12.366 1.00 91.62 92 HIS A N 1
ATOM 719 C CA . HIS A 1 92 ? 11.528 0.289 -12.539 1.00 91.62 92 HIS A CA 1
ATOM 720 C C . HIS A 1 92 ? 12.494 0.531 -11.371 1.00 91.62 92 HIS A C 1
ATOM 722 O O . HIS A 1 92 ? 13.509 1.213 -11.508 1.00 91.62 92 HIS A O 1
ATOM 728 N N . THR A 1 93 ? 12.164 0.038 -10.177 1.00 87.44 93 THR A N 1
ATOM 729 C CA . THR A 1 93 ? 12.885 0.403 -8.946 1.00 87.44 93 THR A CA 1
ATOM 730 C C . THR A 1 93 ? 13.615 -0.755 -8.276 1.00 87.44 93 THR A C 1
ATOM 732 O O . THR A 1 93 ? 14.194 -0.544 -7.203 1.00 87.44 93 THR A O 1
ATOM 735 N N . THR A 1 94 ? 13.581 -1.935 -8.893 1.00 88.88 94 THR A N 1
ATOM 736 C CA . THR A 1 94 ? 14.091 -3.198 -8.354 1.00 88.88 94 THR A CA 1
ATOM 737 C C . THR A 1 94 ? 14.742 -3.986 -9.482 1.00 88.88 94 THR A C 1
ATOM 739 O O . THR A 1 94 ? 14.193 -4.048 -10.577 1.00 88.88 94 THR A O 1
ATOM 742 N N . THR A 1 95 ? 15.899 -4.587 -9.225 1.00 90.75 95 THR A N 1
ATOM 743 C CA . THR A 1 95 ? 16.549 -5.485 -10.192 1.00 90.75 95 THR A CA 1
ATOM 744 C C . THR A 1 95 ? 15.779 -6.800 -10.329 1.00 90.75 95 THR A C 1
ATOM 746 O O . THR A 1 95 ? 15.063 -7.202 -9.413 1.00 90.75 95 THR A O 1
ATOM 749 N N . ASP A 1 96 ? 15.964 -7.525 -11.432 1.00 92.12 96 ASP A N 1
ATOM 750 C CA . ASP A 1 96 ? 15.288 -8.811 -11.655 1.00 92.12 96 ASP A CA 1
ATOM 751 C C . ASP A 1 96 ? 15.568 -9.826 -10.536 1.00 92.12 96 ASP A C 1
ATOM 753 O O . ASP A 1 96 ? 14.655 -10.501 -10.057 1.00 92.12 96 ASP A O 1
ATOM 757 N N . GLN A 1 97 ? 16.818 -9.891 -10.064 1.00 91.50 97 GLN A N 1
ATOM 758 C CA . GLN A 1 97 ? 17.223 -10.775 -8.970 1.00 91.50 97 GLN A CA 1
ATOM 759 C C . GLN A 1 97 ? 16.520 -10.412 -7.654 1.00 91.50 97 GLN A C 1
ATOM 761 O O . GLN A 1 97 ? 16.002 -11.292 -6.963 1.00 91.50 97 GLN A O 1
ATOM 766 N N . GLU A 1 98 ? 16.472 -9.123 -7.312 1.00 91.19 98 GLU A N 1
ATOM 767 C CA . GLU A 1 98 ? 15.755 -8.645 -6.128 1.00 91.19 98 GLU A CA 1
ATOM 768 C C . GLU A 1 98 ? 14.251 -8.898 -6.255 1.00 91.19 98 GLU A C 1
ATOM 770 O O . GLU A 1 98 ? 13.626 -9.352 -5.298 1.00 91.19 98 GLU A O 1
ATOM 775 N N . LEU A 1 99 ? 13.670 -8.654 -7.434 1.00 91.62 99 LEU A N 1
ATOM 776 C CA . LEU A 1 99 ? 12.250 -8.860 -7.688 1.00 91.62 99 LEU A CA 1
ATOM 777 C C . LEU A 1 99 ? 11.894 -10.338 -7.523 1.00 91.62 99 LEU A C 1
ATOM 779 O O . LEU A 1 99 ? 10.924 -10.651 -6.837 1.00 91.62 99 LEU A O 1
ATOM 783 N N . LEU A 1 100 ? 12.696 -11.257 -8.068 1.00 92.38 100 LEU A N 1
ATOM 784 C CA . LEU A 1 100 ? 12.508 -12.703 -7.913 1.00 92.38 100 LEU A CA 1
ATOM 785 C C . LEU A 1 100 ? 12.559 -13.144 -6.446 1.00 92.38 100 LEU A C 1
ATOM 787 O O . LEU A 1 100 ? 11.676 -13.898 -6.023 1.00 92.38 100 LEU A O 1
ATOM 791 N N . ALA A 1 101 ? 13.517 -12.626 -5.672 1.00 91.94 101 ALA A N 1
ATOM 792 C CA . ALA A 1 101 ? 13.672 -12.906 -4.242 1.00 91.94 101 ALA A CA 1
ATOM 793 C C . ALA A 1 101 ? 12.613 -12.220 -3.355 1.00 91.94 101 ALA A C 1
ATOM 795 O O . ALA A 1 101 ? 12.427 -12.596 -2.195 1.00 91.94 101 ALA A O 1
ATOM 796 N N . MET A 1 102 ? 11.909 -11.215 -3.879 1.00 90.88 102 MET A N 1
ATOM 797 C CA . MET A 1 102 ? 10.901 -10.458 -3.143 1.00 90.88 102 MET A CA 1
ATOM 798 C C . MET A 1 102 ? 9.669 -11.319 -2.827 1.00 90.88 102 MET A C 1
ATOM 800 O O . MET A 1 102 ? 9.239 -12.151 -3.633 1.00 90.88 102 MET A O 1
ATOM 804 N N . ASN A 1 103 ? 9.067 -11.070 -1.665 1.00 87.88 103 ASN A N 1
ATOM 805 C CA . ASN A 1 103 ? 7.757 -11.564 -1.244 1.00 87.88 103 ASN A CA 1
ATOM 806 C C . ASN A 1 103 ? 6.849 -10.358 -0.923 1.00 87.88 103 ASN A C 1
ATOM 808 O O . ASN A 1 103 ? 7.313 -9.216 -0.921 1.00 87.88 103 ASN A O 1
ATOM 812 N N . ALA A 1 104 ? 5.554 -10.564 -0.668 1.00 79.12 104 ALA A N 1
ATOM 813 C CA . ALA A 1 104 ? 4.647 -9.433 -0.432 1.00 79.12 104 ALA A CA 1
ATOM 814 C C . ALA A 1 104 ? 5.048 -8.567 0.770 1.00 79.12 104 ALA A C 1
ATOM 816 O O . ALA A 1 104 ? 4.841 -7.354 0.747 1.00 79.12 104 ALA A O 1
ATOM 817 N N . GLN A 1 105 ? 5.671 -9.162 1.792 1.00 81.75 105 GLN A N 1
ATOM 818 C CA . GLN A 1 105 ? 6.200 -8.415 2.927 1.00 81.75 105 GLN A CA 1
ATOM 819 C C . GLN A 1 105 ? 7.320 -7.461 2.492 1.00 81.75 105 GLN A C 1
ATOM 821 O O . GLN A 1 105 ? 7.248 -6.274 2.805 1.00 81.75 105 GLN A O 1
ATOM 826 N N . SER A 1 106 ? 8.323 -7.927 1.743 1.00 83.38 106 SER A N 1
ATOM 827 C CA . SER A 1 106 ? 9.409 -7.055 1.276 1.00 83.38 106 SER A CA 1
ATOM 828 C C . SER A 1 106 ? 8.953 -6.043 0.219 1.00 83.38 106 SER A C 1
ATOM 830 O O . SER A 1 106 ? 9.424 -4.905 0.242 1.00 83.38 106 SER A O 1
ATOM 832 N N . PHE A 1 107 ? 7.969 -6.378 -0.622 1.00 84.44 107 PHE A N 1
ATOM 833 C CA . PHE A 1 107 ? 7.326 -5.407 -1.518 1.00 84.44 107 PHE A CA 1
ATOM 834 C C . PHE A 1 107 ? 6.647 -4.272 -0.737 1.00 84.44 107 PHE A C 1
ATOM 836 O O . PHE A 1 107 ? 6.835 -3.087 -1.032 1.00 84.44 107 PHE A O 1
ATOM 843 N N . MET A 1 108 ? 5.882 -4.612 0.298 1.00 79.19 108 MET A N 1
ATOM 844 C CA . MET A 1 108 ? 5.217 -3.627 1.146 1.00 79.19 108 MET A CA 1
ATOM 845 C C . MET A 1 108 ? 6.224 -2.718 1.855 1.00 79.19 108 MET A C 1
ATOM 847 O O . MET A 1 108 ? 6.047 -1.500 1.854 1.00 79.19 108 MET A O 1
ATOM 851 N N . MET A 1 109 ? 7.309 -3.287 2.393 1.00 75.31 109 MET A N 1
ATOM 852 C CA . MET A 1 109 ? 8.404 -2.516 2.999 1.00 75.31 109 MET A CA 1
ATOM 853 C C . MET A 1 109 ? 8.980 -1.493 2.028 1.00 75.31 109 MET A C 1
ATOM 855 O O . MET A 1 109 ? 9.120 -0.317 2.365 1.00 75.31 109 MET A O 1
ATOM 859 N N . GLN A 1 110 ? 9.281 -1.934 0.809 1.00 76.31 110 GLN A N 1
ATOM 860 C CA . GLN A 1 110 ? 9.850 -1.075 -0.219 1.00 76.31 110 GLN A CA 1
ATOM 861 C C . GLN A 1 110 ? 8.868 0.034 -0.630 1.00 76.31 110 GLN A C 1
ATOM 863 O O . GLN A 1 110 ? 9.264 1.192 -0.774 1.00 76.31 110 GLN A O 1
ATOM 868 N N . SER A 1 111 ? 7.578 -0.296 -0.746 1.00 73.75 111 SER A N 1
ATOM 869 C CA . SER A 1 111 ? 6.507 0.668 -1.034 1.00 73.75 111 SER A CA 1
ATOM 870 C C . SER A 1 111 ? 6.376 1.724 0.067 1.00 73.75 111 SER A C 1
ATOM 872 O O . SER A 1 111 ? 6.089 2.894 -0.205 1.00 73.75 111 SER A O 1
ATOM 874 N N . MET A 1 112 ? 6.614 1.335 1.322 1.00 68.12 112 MET A N 1
ATOM 875 C CA . MET A 1 112 ? 6.561 2.242 2.467 1.00 68.12 112 MET A CA 1
ATOM 876 C C . MET A 1 112 ? 7.748 3.187 2.536 1.00 68.12 112 MET A C 1
ATOM 878 O O . MET A 1 112 ? 7.553 4.381 2.764 1.00 68.12 112 MET A O 1
ATOM 882 N N . ASP A 1 113 ? 8.951 2.673 2.297 1.00 65.62 113 ASP A N 1
ATOM 883 C CA . ASP A 1 113 ? 10.178 3.466 2.330 1.00 65.62 113 ASP A CA 1
ATOM 884 C C . ASP A 1 113 ? 10.237 4.477 1.172 1.00 65.62 113 ASP A C 1
ATOM 886 O O . ASP A 1 113 ? 10.631 5.624 1.375 1.00 65.62 113 ASP A O 1
ATOM 890 N N . LYS A 1 114 ? 9.765 4.088 -0.023 1.00 61.94 114 LYS A N 1
ATOM 891 C CA . LYS A 1 114 ? 9.850 4.917 -1.238 1.00 61.94 114 LYS A CA 1
ATOM 892 C C . LYS A 1 114 ? 8.623 5.806 -1.503 1.00 61.94 114 LYS A C 1
ATOM 894 O O . LYS A 1 114 ? 8.762 6.799 -2.213 1.00 61.94 114 LYS A O 1
ATOM 899 N N . GLY A 1 115 ? 7.438 5.491 -0.960 1.00 54.91 115 GLY A N 1
ATOM 900 C CA . GLY A 1 115 ? 6.181 6.152 -1.357 1.00 54.91 115 GLY A CA 1
ATOM 901 C C . GLY A 1 115 ? 5.197 6.478 -0.229 1.00 54.91 115 GLY A C 1
ATOM 902 O O . GLY A 1 115 ? 4.759 7.624 -0.128 1.00 54.91 115 GLY A O 1
ATOM 903 N N . LEU A 1 116 ? 4.842 5.518 0.639 1.00 52.12 116 LEU A N 1
ATOM 904 C CA . LEU A 1 116 ? 3.798 5.763 1.658 1.00 52.12 116 LEU A CA 1
ATOM 905 C C . LEU A 1 116 ? 4.235 6.741 2.760 1.00 52.12 116 LEU A C 1
ATOM 907 O O . LEU A 1 116 ? 3.389 7.486 3.253 1.00 52.12 116 LEU A O 1
ATOM 911 N N . LYS A 1 117 ? 5.529 6.811 3.112 1.00 49.28 117 LYS A N 1
ATOM 912 C CA . LYS A 1 117 ? 6.022 7.757 4.133 1.00 49.28 117 LYS A CA 1
ATOM 913 C C . LYS A 1 117 ? 5.803 9.228 3.778 1.00 49.28 117 LYS A C 1
ATOM 915 O O . LYS A 1 117 ? 5.535 10.020 4.669 1.00 49.28 117 LYS A O 1
ATOM 920 N N . LYS A 1 118 ? 5.875 9.613 2.497 1.00 49.06 118 LYS A N 1
ATOM 921 C CA . LYS A 1 118 ? 5.643 11.017 2.100 1.00 49.06 118 LYS A CA 1
ATOM 922 C C . LYS A 1 118 ? 4.199 11.469 2.339 1.00 49.06 118 LYS A C 1
ATOM 924 O O . LYS A 1 118 ? 3.967 12.657 2.531 1.00 49.06 118 LYS A O 1
ATOM 929 N N . ASN A 1 119 ? 3.252 10.531 2.342 1.00 48.91 119 ASN A N 1
ATOM 930 C CA . ASN A 1 119 ? 1.826 10.824 2.485 1.00 48.91 119 ASN A CA 1
ATOM 931 C C . ASN A 1 119 ? 1.323 10.680 3.927 1.00 48.91 119 ASN A C 1
ATOM 933 O O . ASN A 1 119 ? 0.252 11.191 4.240 1.00 48.91 119 ASN A O 1
ATOM 937 N N . ILE A 1 120 ? 2.080 10.002 4.795 1.00 53.75 120 ILE A N 1
ATOM 938 C CA . ILE A 1 120 ? 1.790 9.837 6.222 1.00 53.75 120 ILE A CA 1
ATOM 939 C C . ILE A 1 120 ? 2.813 10.682 6.982 1.00 53.75 120 ILE A C 1
ATOM 941 O O . ILE A 1 120 ? 3.845 10.188 7.423 1.00 53.75 120 ILE A O 1
ATOM 945 N N . ASN A 1 121 ? 2.564 11.990 7.049 1.00 55.59 121 ASN A N 1
ATOM 946 C CA . ASN A 1 121 ? 3.299 12.872 7.948 1.00 55.59 121 ASN A CA 1
ATOM 947 C C . ASN A 1 121 ? 2.707 12.735 9.360 1.00 55.59 121 ASN A C 1
ATOM 949 O O . ASN A 1 121 ? 1.510 12.487 9.498 1.00 55.59 121 ASN A O 1
ATOM 953 N N . THR A 1 122 ? 3.502 12.976 10.402 1.00 58.22 122 THR A N 1
ATOM 954 C CA . THR A 1 122 ? 3.116 12.855 11.827 1.00 58.22 122 THR A CA 1
ATOM 955 C C . THR A 1 122 ? 2.026 13.838 12.285 1.00 58.22 122 THR A C 1
ATOM 957 O O . THR A 1 122 ? 1.676 13.880 13.461 1.00 58.22 122 THR A O 1
ATOM 960 N N . GLN A 1 123 ? 1.484 14.645 11.370 1.00 69.88 123 GLN A N 1
ATOM 961 C CA . GLN A 1 123 ? 0.396 15.599 11.606 1.00 69.88 123 GLN A CA 1
ATOM 962 C C . GLN A 1 123 ? -0.928 15.179 10.955 1.00 69.88 123 GLN A C 1
ATOM 964 O O . GLN A 1 123 ? -1.876 15.969 10.918 1.00 69.88 123 GLN A O 1
ATOM 969 N N . ASN A 1 124 ? -0.995 13.973 10.394 1.00 83.25 124 ASN A N 1
ATOM 970 C CA . ASN A 1 124 ? -2.228 13.467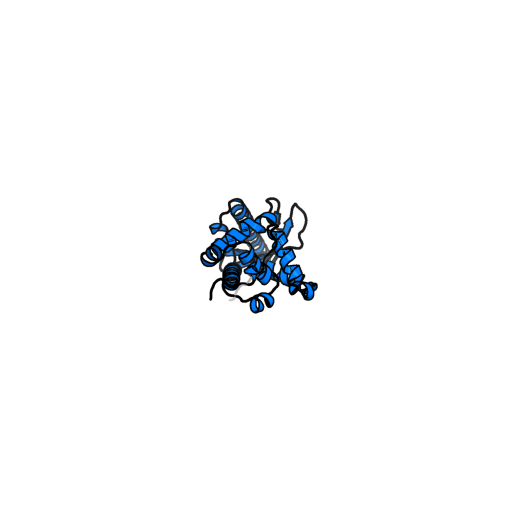 9.822 1.00 83.25 124 ASN A CA 1
ATOM 971 C C . ASN A 1 124 ? -3.156 12.956 10.926 1.00 83.25 124 ASN A C 1
ATOM 973 O O . ASN A 1 124 ? -2.719 12.342 11.893 1.00 83.25 124 ASN A O 1
ATOM 977 N N . THR A 1 125 ? -4.453 13.196 10.792 1.00 89.69 125 THR A N 1
ATOM 978 C CA . THR A 1 125 ? -5.458 12.676 11.723 1.00 89.69 125 THR A CA 1
ATOM 979 C C . THR A 1 125 ? -6.648 12.110 10.966 1.00 89.69 125 THR A C 1
ATOM 981 O O . THR A 1 125 ? -6.848 12.378 9.779 1.00 89.69 125 THR A O 1
ATOM 984 N N . LEU A 1 126 ? -7.455 11.303 11.652 1.00 92.69 126 LEU A N 1
ATOM 985 C CA . LEU A 1 126 ? -8.755 10.896 11.136 1.00 92.69 126 LEU A CA 1
ATOM 986 C C . LEU A 1 126 ? -9.800 11.967 11.456 1.00 92.69 126 LEU A C 1
ATOM 988 O O . LEU A 1 126 ? -9.890 12.446 12.587 1.00 92.69 126 LEU A O 1
ATOM 992 N N . GLY A 1 127 ? -10.616 12.298 10.462 1.00 93.19 127 GLY A N 1
ATOM 993 C CA . GLY A 1 127 ? -11.872 13.013 10.648 1.00 93.19 127 GLY A CA 1
ATOM 994 C C . GLY A 1 127 ? -12.957 12.124 11.278 1.00 93.19 127 GLY A C 1
ATOM 995 O O . GLY A 1 127 ? -12.659 11.052 11.814 1.00 93.19 127 GLY A O 1
ATOM 996 N N . PRO A 1 128 ? -14.236 12.539 11.205 1.00 93.94 128 PRO A N 1
ATOM 997 C CA . PRO A 1 128 ? -15.348 11.763 11.748 1.00 93.94 128 PRO A CA 1
ATOM 998 C C . PRO A 1 128 ? -15.392 10.339 11.180 1.00 93.94 128 PRO A C 1
ATOM 1000 O O . PRO A 1 128 ? -15.409 10.142 9.963 1.00 93.94 128 PRO A O 1
ATOM 1003 N N . ILE A 1 129 ? -15.417 9.347 12.072 1.00 95.88 129 ILE A N 1
ATOM 1004 C CA . ILE A 1 129 ? -15.483 7.930 11.711 1.00 95.88 129 ILE A CA 1
ATOM 1005 C C . ILE A 1 129 ? -16.950 7.542 11.535 1.00 95.88 129 ILE A C 1
ATOM 1007 O O . ILE A 1 129 ? -17.763 7.700 12.442 1.00 95.88 129 ILE A O 1
ATOM 1011 N N . ILE A 1 130 ? -17.280 7.003 10.365 1.00 95.56 130 ILE A N 1
ATOM 1012 C CA . ILE A 1 130 ? -18.616 6.503 10.044 1.00 95.56 130 ILE A CA 1
ATOM 1013 C C . ILE A 1 130 ? -18.547 4.981 10.000 1.00 95.56 130 ILE A C 1
ATOM 1015 O O . ILE A 1 130 ? -17.879 4.423 9.130 1.00 95.56 130 ILE A O 1
ATOM 1019 N N . ILE A 1 131 ? -19.247 4.314 10.918 1.00 96.19 131 ILE A N 1
ATOM 1020 C CA . ILE A 1 131 ? -19.310 2.849 11.003 1.00 96.19 131 ILE A CA 1
ATOM 1021 C C . ILE A 1 131 ? -20.622 2.359 10.387 1.00 96.19 131 ILE A C 1
ATOM 1023 O O . ILE A 1 131 ? -21.703 2.833 10.734 1.00 96.19 131 ILE A O 1
ATOM 1027 N N . LYS A 1 132 ? -20.527 1.392 9.473 1.00 94.88 132 LYS A N 1
ATOM 1028 C CA . LYS A 1 132 ? -21.653 0.709 8.826 1.00 94.88 132 LYS A CA 1
ATOM 1029 C C . LYS A 1 132 ? -21.413 -0.800 8.876 1.00 94.88 132 LYS A C 1
ATOM 1031 O O . LYS A 1 132 ? -20.723 -1.363 8.029 1.00 94.88 132 LYS A O 1
ATOM 1036 N N . GLY A 1 133 ? -21.975 -1.456 9.891 1.00 93.75 133 GLY A N 1
ATOM 1037 C CA . GLY A 1 133 ? -21.775 -2.889 10.117 1.00 93.75 133 GLY A CA 1
ATOM 1038 C C . GLY A 1 133 ? -20.302 -3.221 10.372 1.00 93.75 133 GLY A C 1
ATOM 1039 O O . GLY A 1 133 ? -19.705 -2.712 11.316 1.00 93.75 133 GLY A O 1
ATOM 1040 N N . ASN A 1 134 ? -19.716 -4.053 9.509 1.00 96.50 134 ASN A N 1
ATOM 1041 C CA . ASN A 1 134 ? -18.316 -4.488 9.600 1.00 96.50 134 ASN A CA 1
ATOM 1042 C C . ASN A 1 134 ? -17.349 -3.617 8.786 1.00 96.50 134 ASN A C 1
ATOM 1044 O O . ASN A 1 134 ? -16.207 -4.011 8.558 1.00 96.50 134 ASN A O 1
ATOM 1048 N N . THR A 1 135 ? -17.787 -2.446 8.335 1.00 97.00 135 THR A N 1
ATOM 1049 C CA . THR A 1 135 ? -16.952 -1.498 7.597 1.00 97.00 135 THR A CA 1
ATOM 1050 C C . THR A 1 135 ? -17.014 -0.140 8.274 1.00 97.00 135 THR A C 1
ATOM 1052 O O . THR A 1 135 ? -18.054 0.259 8.798 1.00 97.00 135 THR A O 1
ATOM 1055 N N . ALA A 1 136 ? -15.906 0.586 8.258 1.00 97.38 136 ALA A N 1
ATOM 1056 C CA . ALA A 1 136 ? -15.855 1.964 8.699 1.00 97.38 136 ALA A CA 1
ATOM 1057 C C . ALA A 1 136 ? -15.046 2.809 7.721 1.00 97.38 136 ALA A C 1
ATOM 1059 O O . ALA A 1 136 ? -14.104 2.329 7.096 1.00 97.38 136 ALA A O 1
ATOM 1060 N N . THR A 1 137 ? -15.405 4.078 7.602 1.00 96.19 137 THR A N 1
ATOM 1061 C CA . THR A 1 137 ? -14.700 5.041 6.753 1.00 96.19 137 THR A CA 1
ATOM 1062 C C . THR A 1 137 ? -14.411 6.300 7.543 1.00 96.19 137 THR A C 1
ATOM 1064 O O . THR A 1 137 ? -15.277 6.770 8.282 1.00 96.19 137 THR A O 1
ATOM 1067 N N . ALA A 1 138 ? -13.223 6.863 7.359 1.00 95.00 138 ALA A N 1
ATOM 1068 C CA . ALA A 1 138 ? -12.810 8.097 8.008 1.00 95.00 138 ALA A CA 1
ATOM 1069 C C . ALA A 1 138 ? -12.033 8.972 7.014 1.00 95.00 138 ALA A C 1
ATOM 1071 O O . ALA A 1 138 ? -11.043 8.498 6.448 1.00 95.00 138 ALA A O 1
ATOM 1072 N N . PRO A 1 139 ? -12.445 10.229 6.775 1.00 92.69 139 PRO A N 1
ATOM 1073 C CA . PRO A 1 139 ? -11.653 11.168 5.989 1.00 92.69 139 PRO A CA 1
ATOM 1074 C C . PRO A 1 139 ? -10.273 11.356 6.617 1.00 92.69 139 PRO A C 1
ATOM 1076 O O . PRO A 1 139 ? -10.159 11.437 7.840 1.00 92.69 139 PRO A O 1
ATOM 1079 N N . LEU A 1 140 ? -9.232 11.451 5.798 1.00 89.00 140 LEU A N 1
ATOM 1080 C CA . LEU A 1 140 ? -7.913 11.841 6.273 1.00 89.00 140 LEU A CA 1
ATOM 1081 C C . LEU A 1 140 ? -7.858 13.370 6.376 1.00 89.00 140 LEU A C 1
ATOM 1083 O O . LEU A 1 140 ? -8.309 14.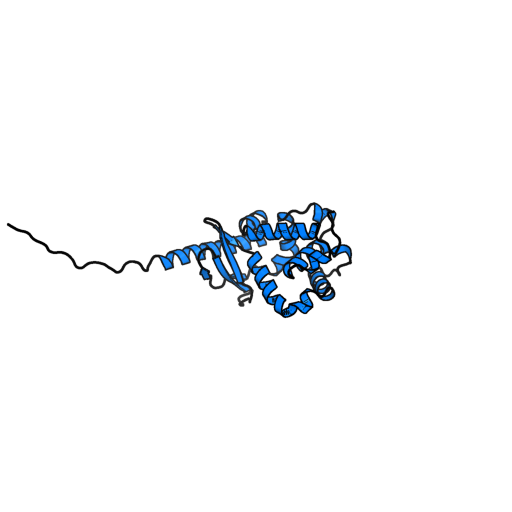088 5.484 1.00 89.00 140 LEU A O 1
ATOM 1087 N N . VAL A 1 141 ? -7.288 13.879 7.455 1.00 89.88 141 VAL A N 1
ATOM 1088 C CA . VAL A 1 141 ? -7.000 15.300 7.647 1.00 89.88 141 VAL A CA 1
ATOM 1089 C C . VAL A 1 141 ? -5.486 15.444 7.632 1.00 89.88 141 VAL A C 1
ATOM 1091 O O . VAL A 1 141 ? -4.804 14.836 8.447 1.00 89.88 141 VAL A O 1
ATOM 1094 N N . VAL A 1 142 ? -4.948 16.212 6.688 1.00 84.62 142 VAL A N 1
ATOM 1095 C CA . VAL A 1 142 ? -3.502 16.354 6.459 1.00 84.62 142 VAL A CA 1
ATOM 1096 C C . VAL A 1 142 ? -3.082 17.761 6.850 1.00 84.62 142 VAL A C 1
ATOM 1098 O O . VAL A 1 142 ? -3.589 18.733 6.288 1.00 84.62 142 VAL A O 1
ATOM 1101 N N . ASN A 1 143 ? -2.169 17.887 7.818 1.00 83.06 143 ASN A N 1
ATOM 1102 C CA . ASN A 1 143 ? -1.732 19.179 8.370 1.00 83.06 143 ASN A CA 1
ATOM 1103 C C . ASN A 1 143 ? -2.929 20.076 8.766 1.00 83.06 143 ASN A C 1
ATOM 1105 O O . ASN A 1 143 ? -2.986 21.259 8.424 1.00 83.06 143 ASN A O 1
ATOM 1109 N N . GLY A 1 144 ? -3.943 19.478 9.402 1.00 84.00 144 GLY A N 1
ATOM 1110 C CA . GLY A 1 144 ? -5.174 20.164 9.816 1.00 84.00 144 GLY A CA 1
ATOM 1111 C C . GLY A 1 144 ? -6.161 20.507 8.691 1.00 84.00 144 GLY A C 1
ATOM 1112 O O . GLY A 1 144 ? -7.212 21.079 8.973 1.00 84.00 144 GLY A O 1
ATOM 1113 N N . LYS A 1 145 ? -5.873 20.164 7.428 1.00 85.12 145 LYS A N 1
ATOM 1114 C CA . LYS A 1 145 ? -6.761 20.425 6.285 1.00 85.12 145 LYS A CA 1
ATOM 1115 C C . LYS A 1 145 ? -7.479 19.149 5.834 1.00 85.12 145 LYS A C 1
ATOM 1117 O O . LYS A 1 145 ? -6.834 18.103 5.746 1.00 85.12 145 LYS A O 1
ATOM 1122 N N . PRO A 1 146 ? -8.784 19.206 5.511 1.00 84.19 146 PRO A N 1
ATOM 1123 C CA . PRO A 1 146 ? -9.489 18.065 4.934 1.00 84.19 146 PRO A CA 1
ATOM 1124 C C . PRO A 1 146 ? -8.804 17.574 3.654 1.00 84.19 146 PRO A C 1
ATOM 1126 O O . PRO A 1 146 ? -8.495 18.369 2.766 1.00 84.19 146 PRO A O 1
ATOM 1129 N N . SER A 1 147 ? -8.579 16.266 3.560 1.00 83.69 147 SER A N 1
ATOM 1130 C CA . SER A 1 147 ? -8.121 15.602 2.341 1.00 83.69 147 SER A CA 1
ATOM 1131 C C . SER A 1 147 ? -9.312 14.981 1.607 1.00 83.69 147 SER A C 1
ATOM 1133 O O . SER A 1 147 ? -10.229 14.478 2.259 1.00 83.69 147 SER A O 1
ATOM 1135 N N . PRO A 1 148 ? -9.304 14.931 0.262 1.00 80.12 148 PRO A N 1
ATOM 1136 C CA . PRO A 1 148 ? -10.268 14.128 -0.494 1.00 80.12 148 PRO A CA 1
ATOM 1137 C C . PRO A 1 148 ? -10.060 12.614 -0.299 1.00 80.12 148 PRO A C 1
ATOM 1139 O O . PRO A 1 148 ? -10.861 11.811 -0.772 1.00 80.12 148 PRO A O 1
ATOM 1142 N N . VAL A 1 149 ? -8.975 12.208 0.367 1.00 83.25 149 VAL A N 1
ATOM 1143 C CA . VAL A 1 149 ? -8.668 10.810 0.666 1.00 83.25 149 VAL A CA 1
ATOM 1144 C C . VAL A 1 149 ? -9.361 10.388 1.957 1.00 83.25 149 VAL A C 1
ATOM 1146 O O . VAL A 1 149 ? -9.237 11.051 2.983 1.00 83.25 149 VAL A O 1
ATOM 1149 N N . ALA A 1 150 ? -10.029 9.237 1.925 1.00 89.88 150 ALA A N 1
ATOM 1150 C CA . ALA A 1 150 ? -10.568 8.581 3.108 1.00 89.88 150 ALA A CA 1
ATOM 1151 C C . ALA A 1 150 ? -9.877 7.236 3.340 1.00 89.88 150 ALA A C 1
ATOM 1153 O O . ALA A 1 150 ? -9.589 6.494 2.397 1.00 89.88 150 ALA A O 1
ATOM 1154 N N . MET A 1 151 ? -9.644 6.910 4.607 1.00 92.88 151 MET A N 1
ATOM 1155 C CA . MET A 1 151 ? -9.225 5.581 5.028 1.00 92.88 151 MET A CA 1
ATOM 1156 C C . MET A 1 151 ? -10.450 4.705 5.258 1.00 92.88 151 MET A C 1
ATOM 1158 O O . MET A 1 151 ? -11.442 5.140 5.846 1.00 92.88 151 MET A O 1
ATOM 1162 N N . THR A 1 152 ? -10.361 3.461 4.798 1.00 96.19 152 THR A N 1
ATOM 1163 C CA . THR A 1 152 ? -11.399 2.449 4.998 1.00 96.19 152 THR A CA 1
ATOM 1164 C C . THR A 1 152 ? -10.873 1.365 5.919 1.00 96.19 152 THR A C 1
ATOM 1166 O O . THR A 1 152 ? -9.733 0.922 5.793 1.00 96.19 152 THR A O 1
ATOM 1169 N N . PHE A 1 153 ? -11.714 0.930 6.844 1.00 97.94 153 PHE A N 1
ATOM 1170 C CA . PHE A 1 153 ? -11.425 -0.124 7.797 1.00 97.94 153 PHE A CA 1
ATOM 1171 C C . PHE A 1 153 ? -12.474 -1.218 7.671 1.00 97.94 153 PHE A C 1
ATOM 1173 O O . PHE A 1 153 ? -13.656 -0.941 7.464 1.00 97.94 153 PHE A O 1
ATOM 1180 N N . VAL A 1 154 ? -12.047 -2.463 7.832 1.00 98.12 154 VAL A N 1
ATOM 1181 C CA . VAL A 1 154 ? -12.920 -3.638 7.806 1.00 98.12 154 VAL A CA 1
ATOM 1182 C C . VAL A 1 154 ? -12.725 -4.450 9.074 1.00 98.12 154 VAL A C 1
ATOM 1184 O O . VAL A 1 154 ? -11.614 -4.546 9.599 1.00 98.12 154 VAL A O 1
ATOM 1187 N N . LYS A 1 155 ? -13.811 -5.007 9.599 1.00 97.81 155 LYS A N 1
ATOM 1188 C CA . LYS A 1 155 ? -13.790 -5.852 10.786 1.00 97.81 155 LYS A CA 1
ATOM 1189 C C . LYS A 1 155 ? -13.635 -7.309 10.365 1.00 97.81 155 LYS A C 1
ATOM 1191 O O . LYS A 1 155 ? -14.525 -7.880 9.742 1.00 97.81 155 LYS A O 1
ATOM 1196 N N . GLU A 1 156 ? -12.501 -7.903 10.719 1.00 97.44 156 GLU A N 1
ATOM 1197 C CA . GLU A 1 156 ? -12.180 -9.310 10.481 1.00 97.44 156 GLU A CA 1
ATOM 1198 C C . GLU A 1 156 ? -12.227 -10.050 11.825 1.00 97.44 156 GLU A C 1
ATOM 1200 O O . GLU A 1 156 ? -11.361 -9.882 12.689 1.00 97.44 156 GLU A O 1
ATOM 1205 N N . GLY A 1 157 ? -13.294 -10.826 12.040 1.00 94.00 157 GLY A N 1
ATOM 1206 C CA . GLY A 1 157 ? -13.589 -11.408 13.349 1.00 94.00 157 GLY A CA 1
ATOM 1207 C C . GLY A 1 157 ? -13.880 -10.317 14.384 1.00 94.00 157 GLY A C 1
ATOM 1208 O O . GLY A 1 157 ? -14.840 -9.559 14.255 1.00 94.00 157 GLY A O 1
ATOM 1209 N N . THR A 1 158 ? -13.051 -10.225 15.424 1.00 92.56 158 THR A N 1
ATOM 1210 C CA . THR A 1 158 ? -13.199 -9.224 16.495 1.00 92.56 158 THR A CA 1
ATOM 1211 C C . THR A 1 158 ? -12.331 -7.979 16.300 1.00 92.56 158 THR A C 1
ATOM 1213 O O . THR A 1 158 ? -12.486 -7.017 17.056 1.00 92.56 158 THR A O 1
ATOM 1216 N N . ALA A 1 159 ? -11.443 -7.967 15.301 1.00 96.44 159 ALA A N 1
ATOM 1217 C CA . ALA A 1 159 ? -10.449 -6.917 15.108 1.00 96.44 159 ALA A CA 1
ATOM 1218 C C . ALA A 1 159 ? -10.739 -6.064 13.868 1.00 96.44 159 ALA A C 1
ATOM 1220 O O . ALA A 1 159 ? -11.057 -6.581 12.800 1.00 96.44 159 ALA A O 1
ATOM 1221 N N . TRP A 1 160 ? -10.554 -4.751 13.997 1.00 98.25 160 TRP A N 1
ATOM 1222 C CA . TRP A 1 160 ? -10.511 -3.847 12.850 1.00 98.25 160 TRP A CA 1
ATOM 1223 C C . TRP A 1 160 ? -9.168 -3.953 12.130 1.00 98.25 160 TRP A C 1
ATOM 1225 O O . TRP A 1 160 ? -8.123 -4.134 12.762 1.00 98.25 160 TRP A O 1
ATOM 1235 N N . LYS A 1 161 ? -9.209 -3.819 10.808 1.00 98.00 161 LYS A N 1
ATOM 1236 C CA . LYS A 1 161 ? -8.058 -3.829 9.909 1.00 98.00 161 LYS A CA 1
ATOM 1237 C C . LYS A 1 161 ? -8.156 -2.677 8.922 1.00 98.00 161 LYS A C 1
ATOM 1239 O O . LYS A 1 161 ? -9.253 -2.328 8.495 1.00 98.00 161 LYS A O 1
ATOM 1244 N N . TYR A 1 162 ? -7.019 -2.105 8.544 1.00 95.44 162 TYR A N 1
ATOM 1245 C CA . TYR A 1 162 ? -6.950 -1.112 7.478 1.00 95.44 162 TYR A CA 1
ATOM 1246 C C . TYR A 1 162 ? -7.080 -1.803 6.117 1.00 95.44 162 TYR A C 1
ATOM 1248 O O . TYR A 1 162 ? -6.294 -2.697 5.795 1.00 95.44 162 TYR A O 1
ATOM 1256 N N . ASP A 1 163 ? -8.069 -1.391 5.328 1.00 95.44 163 ASP A N 1
ATOM 1257 C CA . ASP A 1 163 ? -8.261 -1.857 3.960 1.00 95.44 163 ASP A CA 1
ATOM 1258 C C . ASP A 1 163 ? -7.643 -0.871 2.963 1.00 95.44 163 ASP A C 1
ATOM 1260 O O . ASP A 1 163 ? -8.258 0.105 2.529 1.00 95.44 163 ASP A O 1
ATOM 1264 N N . TYR A 1 164 ? -6.400 -1.152 2.587 1.00 89.75 164 TYR A N 1
ATOM 1265 C CA . TYR A 1 164 ? -5.663 -0.410 1.574 1.00 89.75 164 TYR A CA 1
ATOM 1266 C C . TYR A 1 164 ? -6.286 -0.547 0.177 1.00 89.75 164 TYR A C 1
ATOM 1268 O O . TYR A 1 164 ? -6.168 0.365 -0.640 1.00 89.75 164 TYR A O 1
ATOM 1276 N N . THR A 1 165 ? -6.988 -1.647 -0.116 1.00 91.06 165 THR A N 1
ATOM 1277 C CA . THR A 1 165 ? -7.571 -1.859 -1.454 1.00 91.06 165 THR A CA 1
ATOM 1278 C C . THR A 1 165 ? -8.689 -0.870 -1.763 1.00 91.06 165 THR A C 1
ATOM 1280 O O . THR A 1 165 ? -8.831 -0.437 -2.905 1.00 91.06 165 THR A O 1
ATOM 1283 N N . ALA A 1 166 ? -9.420 -0.419 -0.742 1.00 91.00 166 ALA A N 1
ATOM 1284 C CA . ALA A 1 166 ? -10.431 0.620 -0.888 1.00 91.00 166 ALA A CA 1
ATOM 1285 C C . ALA A 1 166 ? -9.836 1.950 -1.384 1.00 91.00 166 ALA A C 1
ATOM 1287 O O . ALA A 1 166 ? -10.429 2.608 -2.239 1.00 91.00 166 ALA A O 1
ATOM 1288 N N . LEU A 1 167 ? -8.637 2.321 -0.913 1.00 86.25 167 LEU A N 1
ATOM 1289 C CA . LEU A 1 167 ? -7.927 3.503 -1.410 1.00 86.25 167 LEU A CA 1
ATOM 1290 C C . LEU A 1 167 ? -7.627 3.370 -2.906 1.00 86.25 167 LEU A C 1
ATOM 1292 O O . LEU A 1 167 ? -7.896 4.289 -3.677 1.00 86.25 167 LEU A O 1
ATOM 1296 N N . LEU A 1 168 ? -7.102 2.217 -3.319 1.00 85.94 168 LEU A N 1
ATOM 1297 C CA . LEU A 1 168 ? -6.749 1.949 -4.714 1.00 85.94 168 LEU A CA 1
ATOM 1298 C C . LEU A 1 168 ? -7.976 1.956 -5.626 1.00 85.94 168 LEU A C 1
ATOM 1300 O O . LEU A 1 168 ? -7.931 2.522 -6.715 1.00 85.94 168 LEU A O 1
ATOM 1304 N N . ASN A 1 169 ? -9.090 1.387 -5.167 1.00 88.00 169 ASN A N 1
ATOM 1305 C CA . ASN A 1 169 ? -10.352 1.397 -5.903 1.00 88.00 169 ASN A CA 1
ATOM 1306 C C . ASN A 1 169 ? -10.874 2.823 -6.105 1.00 88.00 169 ASN A C 1
ATOM 1308 O O . ASN A 1 169 ? -11.233 3.183 -7.225 1.00 88.00 169 ASN A O 1
ATOM 1312 N N . ASN A 1 170 ? -10.832 3.658 -5.064 1.00 83.75 170 ASN A N 1
ATOM 1313 C CA . ASN A 1 170 ? -11.218 5.067 -5.164 1.00 83.75 170 ASN A CA 1
ATOM 1314 C C . ASN A 1 170 ? -10.293 5.841 -6.117 1.00 83.75 170 ASN A C 1
ATOM 1316 O O . ASN A 1 170 ? -10.765 6.631 -6.934 1.00 83.75 170 ASN A O 1
ATOM 1320 N N . MET A 1 171 ? -8.980 5.586 -6.064 1.00 81.19 171 MET A N 1
ATOM 1321 C CA . MET A 1 171 ? -8.021 6.166 -7.012 1.00 81.19 171 MET A CA 1
ATOM 1322 C C . MET A 1 171 ? -8.324 5.736 -8.450 1.00 81.19 171 MET A C 1
ATOM 1324 O O . MET A 1 171 ? -8.330 6.574 -9.347 1.00 81.19 171 MET A O 1
ATOM 1328 N N . ASN A 1 172 ? -8.621 4.457 -8.680 1.00 85.19 172 ASN A N 1
ATOM 1329 C CA . ASN A 1 172 ? -8.989 3.954 -10.001 1.00 85.19 172 ASN A CA 1
ATOM 1330 C C . ASN A 1 172 ? -10.272 4.602 -10.519 1.00 85.19 172 ASN A C 1
ATOM 1332 O O . ASN A 1 172 ? -10.300 5.019 -11.671 1.00 85.19 172 ASN A O 1
ATOM 1336 N N . GLN A 1 173 ? -11.305 4.732 -9.687 1.00 85.00 173 GLN A N 1
ATOM 1337 C CA . GLN A 1 173 ? -12.548 5.413 -10.062 1.00 85.00 173 GLN A CA 1
ATOM 1338 C C . GLN A 1 173 ? -12.306 6.881 -10.418 1.00 85.00 173 GLN A C 1
ATOM 1340 O O . GLN A 1 173 ? -12.798 7.360 -11.436 1.00 85.00 173 GLN A O 1
ATOM 1345 N N . MET A 1 174 ? -11.493 7.588 -9.630 1.00 80.31 174 MET A N 1
ATOM 1346 C CA . MET A 1 174 ? -11.133 8.973 -9.932 1.00 80.31 174 MET A CA 1
ATOM 1347 C C . MET A 1 174 ? -10.379 9.084 -11.262 1.00 80.31 174 MET A C 1
ATOM 1349 O O . MET A 1 174 ? -10.635 9.981 -12.061 1.00 80.31 174 MET A O 1
ATOM 1353 N N . MET A 1 175 ? -9.482 8.136 -11.527 1.00 76.94 175 MET A N 1
ATOM 1354 C CA . MET A 1 175 ? -8.660 8.109 -12.736 1.00 76.94 175 MET A CA 1
ATOM 1355 C C . MET A 1 175 ? -9.389 7.572 -13.972 1.00 76.94 175 MET A C 1
ATOM 1357 O O . MET A 1 175 ? -8.963 7.863 -15.087 1.00 76.94 175 MET A O 1
ATOM 1361 N N . GLN A 1 176 ? -10.498 6.841 -13.824 1.00 76.88 176 GLN A N 1
ATOM 1362 C CA . GLN A 1 176 ? -11.360 6.457 -14.951 1.00 76.88 176 GLN A CA 1
ATOM 1363 C C . GLN A 1 176 ? -11.907 7.687 -15.687 1.00 76.88 176 GLN A C 1
ATOM 1365 O O . GLN A 1 176 ? -12.095 7.632 -16.900 1.00 76.88 176 GLN A O 1
ATOM 1370 N N . MET A 1 177 ? -12.051 8.825 -15.000 1.00 74.50 177 MET A N 1
ATOM 1371 C CA . MET A 1 177 ? -12.383 10.106 -15.639 1.00 74.50 177 MET A CA 1
ATOM 1372 C C . MET A 1 177 ? -11.303 10.569 -16.638 1.00 74.50 177 MET A C 1
ATOM 1374 O O . MET A 1 177 ? -11.587 11.342 -17.546 1.00 74.50 177 MET A O 1
ATOM 1378 N N . PHE A 1 178 ? -10.082 10.040 -16.520 1.00 74.88 178 PHE A N 1
ATOM 1379 C CA . PHE A 1 178 ? -8.938 10.276 -17.402 1.00 74.88 178 PHE A CA 1
ATOM 1380 C C . PHE A 1 178 ? -8.525 9.006 -18.165 1.00 74.88 178 PHE A C 1
ATOM 1382 O O . PHE A 1 178 ? -7.358 8.857 -18.528 1.00 74.88 178 PHE A O 1
ATOM 1389 N N . ALA A 1 179 ? -9.455 8.077 -18.429 1.00 70.50 179 AL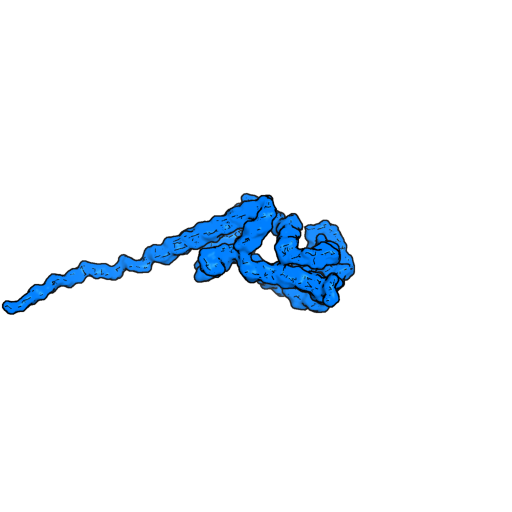A A N 1
ATOM 1390 C CA . ALA A 1 179 ? -9.162 6.761 -19.015 1.00 70.50 179 ALA A CA 1
ATOM 1391 C C . ALA A 1 179 ? -8.302 6.809 -20.295 1.00 70.50 179 ALA A C 1
ATOM 1393 O O . ALA A 1 179 ? -7.451 5.940 -20.494 1.00 70.50 179 ALA A O 1
ATOM 1394 N N . ALA A 1 180 ? -8.461 7.846 -21.126 1.00 72.44 180 ALA A N 1
ATOM 1395 C CA . ALA A 1 180 ? -7.627 8.060 -22.311 1.00 72.44 180 ALA A CA 1
ATOM 1396 C C . ALA A 1 180 ? -6.130 8.222 -21.970 1.00 72.44 180 ALA A C 1
ATOM 1398 O O . ALA A 1 180 ? -5.269 7.727 -22.694 1.00 72.44 180 ALA A O 1
ATOM 1399 N N . GLN A 1 181 ? -5.810 8.863 -20.843 1.00 71.44 181 GLN A N 1
ATOM 1400 C CA . GLN A 1 181 ? -4.438 9.005 -20.349 1.00 71.44 181 GLN A CA 1
ATOM 1401 C C . GLN A 1 181 ? -3.949 7.738 -19.639 1.00 71.44 181 GLN A C 1
ATOM 1403 O O . GLN A 1 181 ? -2.773 7.401 -19.724 1.00 71.44 181 GLN A O 1
ATOM 1408 N N . ALA A 1 182 ? -4.843 6.977 -19.000 1.00 68.75 182 ALA A N 1
ATOM 1409 C CA . ALA A 1 182 ? -4.485 5.764 -18.260 1.00 68.75 182 ALA A CA 1
ATOM 1410 C C . ALA A 1 182 ? -3.894 4.634 -19.134 1.00 68.75 182 ALA A C 1
ATOM 1412 O O . ALA A 1 182 ? -3.224 3.738 -18.613 1.00 68.75 182 ALA A O 1
ATOM 1413 N N . ASN A 1 183 ? -4.148 4.650 -20.447 1.00 79.38 183 ASN A N 1
ATOM 1414 C CA . ASN A 1 183 ? -3.550 3.734 -21.430 1.00 79.38 183 ASN A CA 1
ATOM 1415 C C . ASN A 1 183 ? -2.405 4.367 -22.232 1.00 79.38 183 ASN A C 1
ATOM 1417 O O . ASN A 1 183 ? -1.813 3.706 -23.083 1.00 79.38 183 ASN A O 1
ATOM 1421 N N . ASN A 1 184 ? -2.087 5.634 -21.979 1.00 86.00 184 ASN A N 1
ATOM 1422 C CA . ASN A 1 184 ? -1.012 6.320 -22.667 1.00 86.00 184 ASN A CA 1
ATOM 1423 C C . ASN A 1 184 ? 0.333 5.931 -22.033 1.00 86.00 184 ASN A C 1
ATOM 1425 O O . ASN A 1 184 ? 0.615 6.254 -20.881 1.00 86.00 184 ASN A O 1
ATOM 1429 N N . GLU A 1 185 ? 1.179 5.243 -22.799 1.00 88.94 185 GLU A N 1
ATOM 1430 C CA . GLU A 1 185 ? 2.503 4.817 -22.339 1.00 88.94 185 GLU A CA 1
ATOM 1431 C C . GLU A 1 185 ? 3.382 6.006 -21.931 1.00 88.94 185 GLU A C 1
ATOM 1433 O O . GLU A 1 185 ? 4.026 5.943 -20.890 1.00 88.94 185 GLU A O 1
ATOM 1438 N N . ALA A 1 186 ? 3.356 7.123 -22.664 1.00 87.81 186 ALA A N 1
ATOM 1439 C CA . ALA A 1 186 ? 4.137 8.310 -22.310 1.00 87.81 186 ALA A CA 1
ATOM 1440 C C . ALA A 1 186 ? 3.708 8.898 -20.955 1.00 87.81 186 ALA A C 1
ATOM 1442 O O . ALA A 1 186 ? 4.559 9.292 -20.156 1.00 87.81 186 ALA A O 1
ATOM 1443 N N . PHE A 1 187 ? 2.404 8.886 -20.665 1.00 87.25 187 PHE A N 1
ATOM 1444 C CA . PHE A 1 187 ? 1.880 9.289 -19.361 1.00 87.25 187 PHE A CA 1
ATOM 1445 C C . PHE A 1 187 ? 2.376 8.360 -18.242 1.00 87.25 187 PHE A C 1
ATOM 1447 O O . PHE A 1 187 ? 2.868 8.836 -17.218 1.00 87.25 187 PHE A O 1
ATOM 1454 N N . LEU A 1 188 ? 2.338 7.039 -18.455 1.00 88.25 188 LEU A N 1
ATOM 1455 C CA . LEU A 1 188 ? 2.878 6.062 -17.500 1.00 88.25 188 LEU A CA 1
ATOM 1456 C C . LEU A 1 188 ? 4.379 6.275 -17.254 1.00 88.25 188 LEU A C 1
ATOM 1458 O O . LEU A 1 188 ? 4.813 6.288 -16.104 1.00 88.25 188 LEU A O 1
ATOM 1462 N N . MET A 1 189 ? 5.166 6.506 -18.307 1.00 89.69 189 MET A N 1
ATOM 1463 C CA . MET A 1 189 ? 6.604 6.773 -18.183 1.00 89.69 189 MET A CA 1
ATOM 1464 C C . MET A 1 189 ? 6.883 8.035 -17.364 1.00 89.69 189 MET A C 1
ATOM 1466 O O . MET A 1 189 ? 7.780 8.034 -16.520 1.00 89.69 189 MET A O 1
ATOM 1470 N N . GLN A 1 190 ? 6.092 9.093 -17.564 1.00 86.94 190 GLN A N 1
ATOM 1471 C CA . GLN A 1 190 ? 6.202 10.328 -16.790 1.00 86.94 190 GLN A CA 1
ATOM 1472 C C . GLN A 1 190 ? 5.866 10.104 -15.310 1.00 86.94 190 GLN A C 1
ATOM 1474 O O . GLN A 1 190 ? 6.592 10.588 -14.439 1.00 86.94 190 GLN A O 1
ATOM 1479 N N . MET A 1 191 ? 4.807 9.343 -15.008 1.00 84.44 191 MET A N 1
ATOM 1480 C CA . MET A 1 191 ? 4.466 8.986 -13.626 1.00 84.44 191 MET A CA 1
ATOM 1481 C C . MET A 1 191 ? 5.607 8.225 -12.948 1.00 84.44 191 MET A C 1
ATOM 1483 O O . MET A 1 191 ? 5.999 8.572 -11.836 1.00 84.44 191 MET A O 1
ATOM 1487 N N . LEU A 1 192 ? 6.168 7.221 -13.625 1.00 87.75 192 LEU A N 1
ATOM 1488 C CA . LEU A 1 192 ? 7.258 6.397 -13.098 1.00 87.75 192 LEU A CA 1
ATOM 1489 C C . LEU A 1 192 ? 8.543 7.202 -12.890 1.00 87.75 192 LEU A C 1
ATOM 1491 O O . LEU A 1 192 ? 9.203 7.046 -11.862 1.00 87.75 192 LEU A O 1
ATOM 1495 N N . GLN A 1 193 ? 8.870 8.110 -13.813 1.00 88.19 193 GLN A N 1
ATOM 1496 C CA . GLN A 1 193 ? 9.995 9.027 -13.641 1.00 88.19 193 GLN A CA 1
ATOM 1497 C C . GLN A 1 193 ? 9.812 9.920 -12.408 1.00 88.19 193 GLN A C 1
ATOM 1499 O O . GLN A 1 193 ? 10.775 10.173 -11.687 1.00 88.19 193 GLN A O 1
ATOM 1504 N N . GLY A 1 194 ? 8.583 10.350 -12.114 1.00 83.12 194 GLY A N 1
ATOM 1505 C CA . GLY A 1 194 ? 8.271 11.141 -10.921 1.00 83.12 194 GLY A CA 1
ATOM 1506 C C . GLY A 1 194 ? 8.552 10.428 -9.590 1.00 83.12 194 GLY A C 1
ATOM 1507 O O . GLY A 1 194 ? 8.736 11.096 -8.574 1.00 83.12 194 GLY A O 1
ATOM 1508 N N . ILE A 1 195 ? 8.628 9.091 -9.575 1.00 79.06 195 ILE A N 1
ATOM 1509 C CA . ILE A 1 195 ? 8.818 8.305 -8.344 1.00 79.06 195 ILE A CA 1
ATOM 1510 C C . ILE A 1 195 ? 10.249 8.424 -7.811 1.00 79.06 195 ILE A C 1
ATOM 1512 O O . ILE A 1 195 ? 10.448 8.596 -6.609 1.00 79.06 195 ILE A O 1
ATOM 1516 N N . ASN A 1 196 ? 11.252 8.316 -8.685 1.00 79.94 196 ASN A N 1
ATOM 1517 C CA . ASN A 1 196 ? 12.668 8.276 -8.292 1.00 79.94 196 ASN A CA 1
ATOM 1518 C C . ASN A 1 196 ? 13.572 9.221 -9.106 1.00 79.94 196 ASN A C 1
ATOM 1520 O O . ASN A 1 196 ? 14.790 9.181 -8.943 1.00 79.94 196 ASN A O 1
ATOM 1524 N N . GLY A 1 197 ? 13.003 10.033 -10.000 1.00 83.69 197 GLY A N 1
ATOM 1525 C CA . GLY A 1 197 ? 13.725 10.934 -10.901 1.00 83.69 197 GLY A CA 1
ATOM 1526 C C . GLY A 1 197 ? 14.401 10.246 -12.092 1.00 83.69 197 GLY A C 1
ATOM 1527 O O . GLY A 1 197 ? 14.877 10.931 -12.996 1.00 83.69 197 GLY A O 1
ATOM 1528 N N . LYS A 1 198 ? 14.439 8.908 -12.133 1.00 86.12 198 LYS A N 1
ATOM 1529 C CA . LYS A 1 198 ? 15.064 8.139 -13.213 1.00 86.12 198 LYS A CA 1
ATOM 1530 C C . LYS A 1 198 ? 14.050 7.874 -14.311 1.00 86.12 198 LYS A C 1
ATOM 1532 O O . LYS A 1 198 ? 12.956 7.383 -14.044 1.00 86.12 198 LYS A O 1
ATOM 1537 N N . LYS A 1 199 ? 14.430 8.162 -15.553 1.00 90.12 199 LYS A N 1
ATOM 1538 C CA . LYS A 1 199 ? 13.618 7.819 -16.720 1.00 90.12 199 LYS A CA 1
ATOM 1539 C C . LYS A 1 199 ? 13.509 6.289 -16.830 1.00 90.12 199 LYS A C 1
ATOM 1541 O O . LYS A 1 199 ? 14.554 5.641 -16.790 1.00 90.12 199 LYS A O 1
ATOM 1546 N N . PRO A 1 200 ? 12.302 5.714 -16.955 1.00 91.00 200 PRO A N 1
ATOM 1547 C CA . PRO A 1 200 ? 12.161 4.286 -17.203 1.00 91.00 200 PRO A CA 1
ATOM 1548 C C . PRO A 1 200 ? 12.710 3.911 -18.576 1.00 91.00 200 PRO A C 1
ATOM 1550 O O . PRO A 1 200 ? 12.547 4.658 -19.545 1.00 91.00 200 PRO A O 1
ATOM 1553 N N . ASP A 1 201 ? 13.350 2.752 -18.652 1.00 90.62 201 ASP A N 1
ATOM 1554 C CA . ASP A 1 201 ? 13.792 2.154 -19.907 1.00 90.62 201 ASP A CA 1
ATOM 1555 C C . ASP A 1 201 ? 12.862 1.000 -20.331 1.00 90.62 201 ASP A C 1
ATOM 1557 O O . ASP A 1 201 ? 11.870 0.692 -19.667 1.00 90.62 201 ASP A O 1
ATOM 1561 N N . ALA A 1 202 ? 13.153 0.373 -21.473 1.00 89.88 202 ALA A N 1
ATOM 1562 C CA . ALA A 1 202 ? 12.305 -0.670 -22.046 1.00 89.88 202 ALA A CA 1
ATOM 1563 C C . ALA A 1 202 ? 12.195 -1.938 -21.175 1.00 89.88 202 ALA A C 1
ATOM 1565 O O . ALA A 1 202 ? 11.243 -2.702 -21.348 1.00 89.88 202 ALA A O 1
ATOM 1566 N N . SER A 1 203 ? 13.120 -2.160 -20.234 1.00 90.12 203 SER A N 1
ATOM 1567 C CA . SER A 1 203 ? 13.137 -3.349 -19.374 1.00 90.12 203 SER A CA 1
ATOM 1568 C C . SER A 1 203 ? 11.921 -3.450 -18.457 1.00 90.12 203 SER A C 1
ATOM 1570 O O . SER A 1 203 ? 11.532 -4.558 -18.098 1.00 90.12 203 SER A O 1
ATOM 1572 N N . ILE A 1 204 ? 11.227 -2.341 -18.163 1.00 91.75 204 ILE A N 1
ATOM 1573 C CA . ILE A 1 204 ? 10.010 -2.365 -17.332 1.00 91.75 204 ILE A CA 1
ATOM 1574 C C . ILE A 1 204 ? 8.873 -3.198 -17.950 1.00 91.75 204 ILE A C 1
ATOM 1576 O O . ILE A 1 204 ? 7.904 -3.561 -17.277 1.00 91.75 204 ILE A O 1
ATOM 1580 N N . TRP A 1 205 ? 8.963 -3.503 -19.243 1.00 93.19 205 TRP A N 1
ATOM 1581 C CA . TRP A 1 205 ? 7.999 -4.338 -19.953 1.00 93.19 205 TRP A CA 1
ATOM 1582 C C . TRP A 1 205 ? 8.347 -5.825 -19.935 1.00 93.19 205 TRP A C 1
ATOM 1584 O O . TRP A 1 205 ? 7.484 -6.645 -20.265 1.00 93.19 205 TRP A O 1
ATOM 1594 N N . ASN A 1 206 ? 9.567 -6.170 -19.530 1.00 90.75 206 ASN A N 1
ATOM 1595 C CA . ASN A 1 206 ? 10.046 -7.541 -19.504 1.00 90.75 206 ASN A CA 1
ATOM 1596 C C . ASN A 1 206 ? 9.460 -8.302 -18.312 1.00 90.75 206 ASN A C 1
ATOM 1598 O O . ASN A 1 206 ? 9.192 -7.751 -17.241 1.00 90.75 206 ASN A O 1
ATOM 1602 N N . THR A 1 207 ? 9.252 -9.598 -18.518 1.00 90.94 207 THR A N 1
ATOM 1603 C CA . THR A 1 207 ? 8.958 -10.550 -17.449 1.00 90.94 207 THR A CA 1
ATOM 1604 C C . THR A 1 207 ? 10.270 -11.040 -16.856 1.00 90.94 207 THR A C 1
ATOM 1606 O O . THR A 1 207 ? 11.235 -11.241 -17.589 1.00 90.94 207 THR A O 1
ATOM 1609 N N . VAL A 1 208 ? 10.295 -11.287 -15.548 1.00 87.62 208 VAL A N 1
ATOM 1610 C CA . VAL A 1 208 ? 11.480 -11.846 -14.867 1.00 87.62 208 VAL A CA 1
ATOM 1611 C C . VAL A 1 208 ? 11.333 -13.336 -14.571 1.00 87.62 208 VAL A C 1
ATOM 1613 O O . VAL A 1 208 ? 12.302 -14.007 -14.234 1.00 87.62 208 VAL A O 1
ATOM 1616 N N . MET A 1 209 ? 10.114 -13.864 -14.693 1.00 83.50 209 MET A N 1
ATOM 1617 C CA . MET A 1 209 ? 9.795 -15.277 -14.537 1.00 83.50 209 MET A CA 1
ATOM 1618 C C . MET A 1 209 ? 9.105 -15.772 -15.809 1.00 83.50 209 MET A C 1
ATOM 1620 O O . MET A 1 209 ? 8.123 -15.163 -16.239 1.00 83.50 209 MET A O 1
ATOM 1624 N N . ASN A 1 210 ? 9.641 -16.849 -16.388 1.00 66.06 210 ASN A N 1
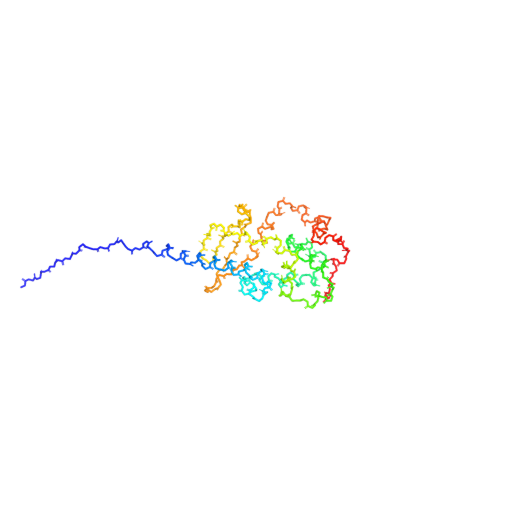ATOM 1625 C CA . ASN A 1 210 ? 9.067 -17.543 -17.544 1.00 66.06 210 ASN A CA 1
ATOM 1626 C C . ASN A 1 210 ? 7.878 -18.424 -17.148 1.00 66.06 210 ASN A C 1
ATOM 1628 O O . ASN A 1 210 ? 7.886 -18.955 -16.011 1.00 66.06 210 ASN A O 1
#

Secondary structure (DSSP, 8-state):
---------------SSHHHHHHHHHHHHHHHHHHHHHHHHHTT-HHHHHHHB-HHHHHHHHHHHHHHHH--HHHHHTS-HHHHHHHHHHHHHS-HHHHHH--HHHHHHHHIIIIIHHH--TT-EE---EEETTEEEEEEEETTEEEEEEEEEEEETTEEEE-HHHHHHHHHHHHHTTHHHHT-HHHHHHHHHHHHSPPP-GGGGS-S--

pLDDT: mean 83.25, std 15.45, range [35.81, 98.25]

Sequence (210 aa):
MRQILTVIITSAFFLSSFTTRTNDSETAKIQALYKAYETAVDKKDTKAILSMLSTSSKQYFDKVLLLAKKAKKTEVMQLPLSDKVAVLTLRHTTTDQELLAMNAQSFMMQSMDKGLKKNINTQNTLGPIIIKGNTATAPLVVNGKPSPVAMTFVKEGTAWKYDYTALLNNMNQMMQMFAAQANNEAFLMQMLQGINGKKPDASIWNTVMN

Radius of gyration: 23.84 Å; chains: 1; bounding box: 82×38×71 Å